Protein AF-A0A1A9WVK9-F1 (afdb_monomer_lite)

Secondary structure (DSSP, 8-state):
-------------------SSSSSSSTTSSS-------S-----S-TT-----S--S--SPPTTEEEPSSSS-EEEGGGTTSSS--STT-GGGTTTT-TTHHHHGGGTS---TTSTTTTSPPB----TT--S----EETTEEE-TTS--SS--TT--SSS-SEEE-TT----EE-GGGGTT--S-SEEE-TTS---EE-TTTBGGGGTS---EEE-TTS----PPTT-B-TT----B-

Structure (mmCIF, N/CA/C/O backbone):
data_AF-A0A1A9WVK9-F1
#
_entry.id   AF-A0A1A9WVK9-F1
#
loop_
_atom_site.group_PDB
_atom_site.id
_atom_site.type_symbol
_atom_site.label_atom_id
_atom_site.label_alt_id
_atom_site.label_comp_id
_atom_site.label_asym_id
_atom_site.label_entity_id
_atom_site.label_seq_id
_atom_site.pdbx_PDB_ins_code
_atom_site.Cartn_x
_atom_site.Cartn_y
_atom_site.Cartn_z
_atom_site.occupancy
_atom_site.B_iso_or_equiv
_atom_site.auth_seq_id
_atom_site.auth_comp_id
_atom_site.auth_asym_id
_atom_site.auth_atom_id
_atom_site.pdbx_PDB_model_num
ATOM 1 N N . MET A 1 1 ? 71.966 -53.799 -1.119 1.00 37.00 1 MET A N 1
ATOM 2 C CA . MET A 1 1 ? 70.790 -54.268 -1.883 1.00 37.00 1 MET A CA 1
ATOM 3 C C . MET A 1 1 ? 69.693 -53.220 -1.749 1.00 37.00 1 MET A C 1
ATOM 5 O O . MET A 1 1 ? 69.451 -52.848 -0.608 1.00 37.00 1 MET A O 1
ATOM 9 N N . PRO A 1 2 ? 69.006 -52.772 -2.813 1.00 52.50 2 PRO A N 1
ATOM 10 C CA . PRO A 1 2 ? 69.396 -52.614 -4.220 1.00 52.50 2 PRO A CA 1
ATOM 11 C C . PRO A 1 2 ? 69.762 -51.138 -4.555 1.00 52.50 2 PRO A C 1
ATOM 13 O O . PRO A 1 2 ? 69.582 -50.266 -3.712 1.00 52.50 2 PRO A O 1
ATOM 16 N N . ALA A 1 3 ? 70.269 -50.898 -5.777 1.00 31.45 3 ALA A N 1
ATOM 17 C CA . ALA A 1 3 ? 70.379 -49.630 -6.542 1.00 31.45 3 ALA A CA 1
ATOM 18 C C . ALA A 1 3 ? 71.793 -49.272 -7.061 1.00 31.45 3 ALA A C 1
ATOM 20 O O . ALA A 1 3 ? 72.787 -49.463 -6.365 1.00 31.45 3 ALA A O 1
ATOM 21 N N . ARG A 1 4 ? 71.780 -48.612 -8.240 1.00 35.62 4 ARG A N 1
ATOM 22 C CA . ARG A 1 4 ? 72.835 -47.927 -9.037 1.00 35.62 4 ARG A CA 1
ATOM 23 C C . ARG A 1 4 ? 73.373 -48.745 -10.223 1.00 35.62 4 ARG A C 1
ATOM 25 O O . ARG A 1 4 ? 73.983 -49.784 -10.036 1.00 35.62 4 ARG A O 1
ATOM 32 N N . LEU A 1 5 ? 72.930 -48.430 -11.451 1.00 35.28 5 LEU A N 1
ATOM 33 C CA . LEU A 1 5 ? 73.498 -47.440 -12.399 1.00 35.28 5 LEU A CA 1
ATOM 34 C C . LEU A 1 5 ? 74.974 -47.722 -12.732 1.00 35.28 5 LEU A C 1
ATOM 36 O O . LEU A 1 5 ? 75.797 -47.606 -11.837 1.00 35.28 5 LEU A O 1
ATOM 40 N N . PHE A 1 6 ? 75.308 -47.968 -14.009 1.00 34.12 6 PHE A N 1
ATOM 41 C CA . PHE A 1 6 ? 76.084 -47.022 -14.831 1.00 34.12 6 PHE A CA 1
ATOM 42 C C . PHE A 1 6 ? 76.203 -47.477 -16.317 1.00 34.12 6 PHE A C 1
ATOM 44 O O . PHE A 1 6 ? 76.720 -48.548 -16.597 1.00 34.12 6 PHE A O 1
ATOM 51 N N . TRP A 1 7 ? 75.690 -46.626 -17.221 1.00 31.30 7 TRP A N 1
ATOM 52 C CA . TRP A 1 7 ? 76.233 -46.138 -18.510 1.00 31.30 7 TRP A CA 1
ATOM 53 C C . TRP A 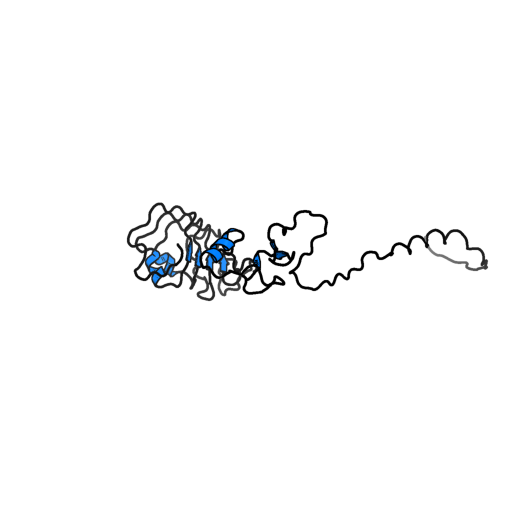1 7 ? 76.810 -47.074 -19.597 1.00 31.30 7 TRP A C 1
ATOM 55 O O . TRP A 1 7 ? 77.818 -47.733 -19.391 1.00 31.30 7 TRP A O 1
ATOM 65 N N . HIS A 1 8 ? 76.318 -46.906 -20.838 1.00 32.66 8 HIS A N 1
ATOM 66 C CA . HIS A 1 8 ? 77.151 -46.375 -21.932 1.00 32.66 8 HIS A CA 1
ATOM 67 C C . HIS A 1 8 ? 76.317 -45.785 -23.088 1.00 32.66 8 HIS A C 1
ATOM 69 O O . HIS A 1 8 ? 75.443 -46.435 -23.655 1.00 32.66 8 HIS A O 1
ATOM 75 N N . LEU A 1 9 ? 76.624 -44.527 -23.416 1.00 35.81 9 LEU A N 1
ATOM 76 C CA . LEU A 1 9 ? 76.286 -43.818 -24.653 1.00 35.81 9 LEU A CA 1
ATOM 77 C C . LEU A 1 9 ? 77.231 -44.223 -25.793 1.00 35.81 9 LEU A C 1
ATOM 79 O O . LEU A 1 9 ? 78.391 -44.536 -25.526 1.00 35.81 9 LEU A O 1
ATOM 83 N N . MET A 1 10 ? 76.732 -44.083 -27.028 1.00 32.62 10 MET A N 1
ATOM 84 C CA . MET A 1 10 ? 77.309 -43.381 -28.202 1.00 32.62 10 MET A CA 1
ATOM 85 C C . MET A 1 10 ? 76.789 -44.076 -29.480 1.00 32.62 10 MET A C 1
ATOM 87 O O . MET A 1 10 ? 77.091 -45.235 -29.729 1.00 32.62 10 MET A O 1
ATOM 91 N N . LEU A 1 11 ? 75.787 -43.492 -30.148 1.00 35.91 11 LEU A N 1
ATOM 92 C CA . LEU A 1 11 ? 75.899 -42.666 -31.368 1.00 35.91 11 LEU A CA 1
ATOM 93 C C . LEU A 1 11 ? 76.354 -43.429 -32.624 1.00 35.91 11 LEU A C 1
ATOM 95 O O . LEU A 1 11 ? 77.499 -43.847 -32.711 1.00 35.91 11 LEU A O 1
ATOM 99 N N . THR A 1 12 ? 75.496 -43.466 -33.649 1.00 38.66 12 THR A N 1
ATOM 100 C CA . THR A 1 12 ? 75.868 -43.192 -35.054 1.00 38.66 12 THR A CA 1
ATOM 101 C C . THR A 1 12 ? 74.619 -42.899 -35.901 1.00 38.66 12 THR A C 1
ATOM 103 O O . THR A 1 12 ? 73.564 -43.499 -35.728 1.00 38.66 12 THR A O 1
ATOM 106 N N . ASN A 1 13 ? 74.761 -41.901 -36.775 1.00 34.59 13 ASN A N 1
ATOM 107 C CA . ASN A 1 13 ? 73.761 -41.313 -37.667 1.00 34.59 13 ASN A CA 1
ATOM 108 C C . ASN A 1 13 ? 73.199 -42.286 -38.713 1.00 34.59 13 ASN A C 1
ATOM 110 O O . ASN A 1 13 ? 73.989 -42.920 -39.405 1.00 34.59 13 ASN A O 1
ATOM 114 N N . VAL A 1 14 ? 71.886 -42.224 -38.971 1.00 39.09 14 VAL A N 1
ATOM 115 C CA . VAL A 1 14 ? 71.323 -42.358 -40.328 1.00 39.09 14 VAL A CA 1
ATOM 116 C C . VAL A 1 14 ? 70.140 -41.395 -40.464 1.00 39.09 14 VAL A C 1
ATOM 118 O O . VAL A 1 14 ? 69.045 -41.633 -39.962 1.00 39.09 14 VAL A O 1
ATOM 121 N N . VAL A 1 15 ? 70.392 -40.273 -41.133 1.00 46.00 15 VAL A N 1
ATOM 122 C CA . VAL A 1 15 ? 69.362 -39.463 -41.790 1.00 46.00 15 VAL A CA 1
ATOM 123 C C . VAL A 1 15 ? 68.936 -40.234 -43.040 1.00 46.00 15 VAL A C 1
ATOM 125 O O . VAL A 1 15 ? 69.817 -40.747 -43.727 1.00 46.00 15 VAL A O 1
ATOM 128 N N . LEU A 1 16 ? 67.626 -40.295 -43.313 1.00 38.25 16 LEU A N 1
ATOM 129 C CA . LEU A 1 16 ? 66.949 -40.291 -44.629 1.00 38.25 16 LEU A CA 1
ATOM 130 C C . LEU A 1 16 ? 65.678 -41.172 -44.629 1.00 38.25 16 LEU A C 1
ATOM 132 O O . LEU A 1 16 ? 65.687 -42.292 -44.132 1.00 38.25 16 LEU A O 1
ATOM 136 N N . PHE A 1 17 ? 64.629 -40.644 -45.276 1.00 39.25 17 PHE A N 1
ATOM 137 C CA . PHE A 1 17 ? 63.336 -41.256 -45.645 1.00 39.25 17 PHE A CA 1
ATOM 138 C C . PHE A 1 17 ? 62.148 -41.151 -44.665 1.00 39.25 17 PHE A C 1
ATOM 140 O O . PHE A 1 17 ? 61.542 -42.137 -44.267 1.00 39.25 17 PHE A O 1
ATOM 147 N N . PHE A 1 18 ? 61.706 -39.915 -44.416 1.00 45.16 18 PHE A N 1
ATOM 148 C CA . PHE A 1 18 ? 60.275 -39.572 -44.492 1.00 45.16 18 PHE A CA 1
ATOM 149 C C . PHE A 1 18 ? 60.092 -38.794 -45.803 1.00 45.16 18 PHE A C 1
ATOM 151 O O . PHE A 1 18 ? 60.750 -37.762 -45.953 1.00 45.16 18 PHE A O 1
ATOM 158 N N . PRO A 1 19 ? 59.313 -39.286 -46.788 1.00 47.88 19 PRO A N 1
ATOM 159 C CA . PRO A 1 19 ? 57.899 -38.880 -46.849 1.00 47.88 19 PRO A CA 1
ATOM 160 C C . PRO A 1 19 ? 56.967 -39.911 -47.532 1.00 47.88 19 PRO A C 1
ATOM 162 O O . PRO A 1 19 ? 57.384 -40.560 -48.481 1.00 47.88 19 PRO A O 1
ATOM 165 N N . LEU A 1 20 ? 55.701 -40.022 -47.092 1.00 43.84 20 LEU A N 1
ATOM 166 C CA . LEU A 1 20 ? 54.515 -40.281 -47.957 1.00 43.84 20 LEU A CA 1
ATOM 167 C C . LEU A 1 20 ? 53.190 -40.517 -47.199 1.00 43.84 20 LEU A C 1
ATOM 169 O O . LEU A 1 20 ? 52.154 -40.590 -47.847 1.00 43.84 20 LEU A O 1
ATOM 173 N N . ILE A 1 21 ? 53.162 -40.584 -45.859 1.00 51.69 21 ILE A N 1
ATOM 174 C CA . ILE A 1 21 ? 51.915 -40.908 -45.114 1.00 51.69 21 ILE A CA 1
ATOM 175 C C . ILE A 1 21 ? 51.560 -39.861 -44.032 1.00 51.69 21 ILE A C 1
ATOM 177 O O . ILE A 1 21 ? 50.786 -40.128 -43.124 1.00 51.69 21 ILE A O 1
ATOM 181 N N . MET A 1 22 ? 52.078 -38.628 -44.123 1.00 49.47 22 MET A N 1
ATOM 182 C CA . MET A 1 22 ? 51.658 -37.523 -43.228 1.00 49.47 22 MET A CA 1
ATOM 183 C C . MET A 1 22 ? 51.055 -36.307 -43.947 1.00 49.47 22 MET A C 1
ATOM 185 O O . MET A 1 22 ? 50.695 -35.328 -43.303 1.00 49.47 22 MET A O 1
ATOM 189 N N . THR A 1 23 ? 50.887 -36.372 -45.270 1.00 54.19 23 THR A N 1
ATOM 190 C CA . THR A 1 23 ? 50.295 -35.293 -46.084 1.00 54.19 23 THR A CA 1
ATOM 191 C C . THR A 1 23 ? 48.852 -35.559 -46.526 1.00 54.19 23 THR A C 1
ATOM 193 O O . THR A 1 23 ? 48.259 -34.697 -47.161 1.00 54.19 23 THR A O 1
ATOM 196 N N . MET A 1 24 ? 48.240 -36.690 -46.146 1.00 49.75 24 MET A N 1
ATOM 197 C CA . MET A 1 24 ? 46.823 -36.986 -46.445 1.00 49.75 24 MET A CA 1
ATOM 198 C C . MET A 1 24 ? 45.857 -36.812 -45.261 1.00 49.75 24 MET A C 1
ATOM 200 O O . MET A 1 24 ? 44.675 -37.097 -45.402 1.00 49.75 24 MET A O 1
ATOM 204 N N . MET A 1 25 ? 46.320 -36.299 -44.115 1.00 53.56 25 MET A N 1
ATOM 205 C CA . MET A 1 25 ? 45.437 -35.942 -42.988 1.00 53.56 25 MET A CA 1
ATOM 206 C C . MET A 1 25 ? 45.502 -34.463 -42.576 1.00 53.56 25 MET A C 1
ATOM 208 O O . MET A 1 25 ? 44.805 -34.061 -41.654 1.00 53.56 25 MET A O 1
ATOM 212 N N . ILE A 1 26 ? 46.283 -33.628 -43.276 1.00 52.47 26 ILE A N 1
ATOM 213 C CA . ILE A 1 26 ? 46.454 -32.200 -42.932 1.00 52.47 26 ILE A CA 1
ATOM 214 C C . ILE A 1 26 ? 45.803 -31.256 -43.969 1.00 52.47 26 ILE A C 1
ATOM 216 O O . ILE A 1 26 ? 45.615 -30.076 -43.700 1.00 52.47 26 ILE A O 1
ATOM 220 N N . THR A 1 27 ? 45.321 -31.759 -45.111 1.00 49.88 27 THR A N 1
ATOM 221 C CA . THR A 1 27 ? 44.542 -30.970 -46.095 1.00 49.88 27 THR A CA 1
ATOM 222 C C . THR A 1 27 ? 43.017 -31.087 -45.939 1.00 49.88 27 THR A C 1
ATOM 224 O O . THR A 1 27 ? 42.276 -30.498 -46.718 1.00 49.88 27 THR A O 1
ATOM 227 N N . MET A 1 28 ? 42.532 -31.780 -44.902 1.00 51.38 28 MET A N 1
ATOM 228 C CA . MET A 1 28 ? 41.107 -31.852 -44.521 1.00 51.38 28 MET A CA 1
ATOM 229 C C . MET A 1 28 ? 40.792 -31.065 -43.233 1.00 51.38 28 MET A C 1
ATOM 231 O O . MET A 1 28 ? 39.748 -31.265 -42.624 1.00 51.38 28 MET A O 1
ATOM 235 N N . MET A 1 29 ? 41.684 -30.161 -42.809 1.00 50.53 29 MET A N 1
ATOM 236 C CA . MET A 1 29 ? 41.441 -29.249 -41.678 1.00 50.53 29 MET A CA 1
ATOM 237 C C . MET A 1 29 ? 41.658 -27.764 -42.003 1.00 50.53 29 MET A C 1
ATOM 239 O O . MET A 1 29 ? 41.658 -26.932 -41.103 1.00 50.53 29 MET A O 1
ATOM 243 N N . THR A 1 30 ? 41.788 -27.396 -43.281 1.00 52.78 30 THR A N 1
ATOM 244 C CA . THR A 1 30 ? 41.966 -25.986 -43.687 1.00 52.78 30 THR A CA 1
ATOM 245 C C . THR A 1 30 ? 41.049 -25.519 -44.818 1.00 52.78 30 THR A C 1
ATOM 247 O O . THR A 1 30 ? 41.215 -24.408 -45.307 1.00 52.78 30 THR A O 1
ATOM 250 N N . ILE A 1 31 ? 40.031 -26.297 -45.207 1.00 43.78 31 ILE A N 1
ATOM 251 C CA . ILE A 1 31 ? 39.049 -25.881 -46.227 1.00 43.78 31 ILE A CA 1
ATOM 252 C C . ILE A 1 31 ? 37.624 -26.261 -45.793 1.00 43.78 31 ILE A C 1
ATOM 254 O O . ILE A 1 31 ? 36.945 -27.022 -46.466 1.00 43.78 31 ILE A O 1
ATOM 258 N N . ILE A 1 32 ? 37.181 -25.745 -44.642 1.00 46.91 32 ILE A N 1
ATOM 259 C CA . ILE A 1 32 ? 35.759 -25.463 -44.346 1.00 46.91 32 ILE A CA 1
ATOM 260 C C . ILE A 1 32 ? 35.686 -24.159 -43.531 1.00 46.91 32 ILE A C 1
ATOM 262 O O . ILE A 1 32 ? 35.112 -24.084 -42.452 1.00 46.91 32 ILE A O 1
ATOM 266 N N . VAL A 1 33 ? 36.332 -23.114 -44.045 1.00 43.72 33 VAL A N 1
ATOM 267 C CA . VAL A 1 33 ? 35.967 -21.725 -43.734 1.00 43.72 33 VAL A CA 1
ATOM 268 C C . VAL A 1 33 ? 35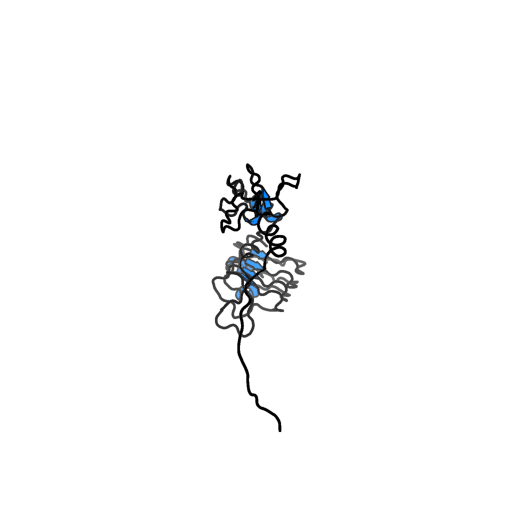.669 -21.050 -45.072 1.00 43.72 33 VAL A C 1
ATOM 270 O O . VAL A 1 33 ? 36.311 -20.097 -45.496 1.00 43.72 33 VAL A O 1
ATOM 273 N N . SER A 1 34 ? 34.716 -21.626 -45.805 1.00 38.62 34 SER A N 1
ATOM 274 C CA . SER A 1 34 ? 33.921 -20.882 -46.775 1.00 38.62 34 SER A CA 1
ATOM 275 C C . SER A 1 34 ? 32.871 -20.136 -45.964 1.00 38.62 34 SER A C 1
ATOM 277 O O . SER A 1 34 ? 31.843 -20.694 -45.589 1.00 38.62 34 SER A O 1
ATOM 279 N N . VAL A 1 35 ? 33.211 -18.903 -45.607 1.00 42.78 35 VAL A N 1
ATOM 280 C CA . VAL A 1 35 ? 32.352 -17.966 -44.889 1.00 42.78 35 VAL A CA 1
ATOM 281 C C . VAL A 1 35 ? 31.169 -17.626 -45.797 1.00 42.78 35 VAL A C 1
ATOM 283 O O . VAL A 1 35 ? 31.282 -16.762 -46.661 1.00 42.78 35 VAL A O 1
ATOM 286 N N . THR A 1 36 ? 30.053 -18.336 -45.646 1.00 50.97 36 THR A N 1
ATOM 287 C CA . THR A 1 36 ? 28.744 -17.879 -46.137 1.00 50.97 36 THR A CA 1
ATOM 288 C C . THR A 1 36 ? 27.975 -17.055 -45.116 1.00 50.97 36 THR A C 1
ATOM 290 O O . THR A 1 36 ? 26.966 -16.490 -45.495 1.00 50.97 36 THR A O 1
ATOM 293 N N . ASP A 1 37 ? 28.462 -16.856 -43.892 1.00 44.22 37 ASP A N 1
ATOM 294 C CA . ASP A 1 37 ? 27.769 -16.012 -42.913 1.00 44.22 37 ASP A CA 1
ATOM 295 C C . ASP A 1 37 ? 28.738 -15.020 -42.274 1.00 44.22 37 ASP A C 1
ATOM 297 O O . ASP A 1 37 ? 29.326 -15.249 -41.221 1.00 44.22 37 ASP A O 1
ATOM 301 N N . ALA A 1 38 ? 28.929 -13.897 -42.958 1.00 40.62 38 ALA A N 1
ATOM 302 C CA . ALA A 1 38 ? 29.468 -12.682 -42.364 1.00 40.62 38 ALA A CA 1
ATOM 303 C C . ALA A 1 38 ? 28.578 -11.495 -42.755 1.00 40.62 38 ALA A C 1
ATOM 305 O O . ALA A 1 38 ? 29.045 -10.493 -43.291 1.00 40.62 38 ALA A O 1
ATOM 306 N N . LEU A 1 39 ? 27.277 -11.605 -42.465 1.00 39.94 39 LEU A N 1
ATOM 307 C CA . LEU A 1 39 ? 26.566 -10.429 -41.982 1.00 39.94 39 LEU A CA 1
ATOM 308 C C . LEU A 1 39 ? 27.121 -10.166 -40.586 1.00 39.94 39 LEU A C 1
ATOM 310 O O . LEU A 1 39 ? 27.008 -10.979 -39.673 1.00 39.94 39 LEU A O 1
ATOM 314 N N . THR A 1 40 ? 27.829 -9.056 -40.477 1.00 33.97 40 THR A N 1
ATOM 315 C CA . THR A 1 40 ? 28.372 -8.498 -39.249 1.00 33.97 40 THR A CA 1
ATOM 316 C C . THR A 1 40 ? 27.304 -8.477 -38.157 1.00 33.97 40 THR A C 1
ATOM 318 O O . THR A 1 40 ? 26.428 -7.617 -38.166 1.00 33.97 40 THR A O 1
ATOM 321 N N . PHE A 1 41 ? 27.384 -9.404 -37.201 1.00 39.25 41 PHE A N 1
ATOM 322 C CA . PHE A 1 41 ? 26.673 -9.283 -35.936 1.00 39.25 41 PHE A CA 1
ATOM 323 C C . PHE A 1 41 ? 27.431 -8.239 -35.115 1.00 39.25 41 PHE A C 1
ATOM 325 O O . PHE A 1 41 ? 28.390 -8.546 -34.405 1.00 39.25 41 PHE A O 1
ATOM 332 N N . SER A 1 42 ? 27.061 -6.969 -35.270 1.00 33.06 42 SER A N 1
ATOM 333 C CA . SER A 1 42 ? 27.389 -5.980 -34.256 1.00 33.06 42 SER A CA 1
ATOM 334 C C . SER A 1 42 ? 26.565 -6.343 -33.029 1.00 33.06 42 SER A C 1
ATOM 336 O O . SER A 1 42 ? 25.384 -6.020 -32.948 1.00 33.06 42 SER A O 1
ATOM 338 N N . SER A 1 43 ? 27.181 -7.039 -32.078 1.00 35.84 43 SER A N 1
ATOM 339 C CA . SER A 1 43 ? 26.702 -7.034 -30.703 1.00 35.84 43 SER A CA 1
ATOM 340 C C . SER A 1 43 ? 26.858 -5.606 -30.176 1.00 35.84 43 SER A C 1
ATOM 342 O O . SER A 1 43 ? 27.881 -5.259 -29.580 1.00 35.84 43 SER A O 1
ATOM 344 N N . SER A 1 44 ? 25.880 -4.743 -30.445 1.00 41.31 44 SER A N 1
ATOM 345 C CA . SER A 1 44 ? 25.662 -3.587 -29.592 1.00 41.31 44 SER A CA 1
ATOM 346 C C . SER A 1 44 ? 25.277 -4.143 -28.229 1.00 41.31 44 SER A C 1
ATOM 348 O O . SER A 1 44 ? 24.359 -4.954 -28.116 1.00 41.31 44 SER A O 1
ATOM 350 N N . GLN A 1 45 ? 26.026 -3.764 -27.197 1.00 49.31 45 GLN A N 1
ATOM 351 C CA . GLN A 1 45 ? 25.572 -3.908 -25.823 1.00 49.31 45 GLN A CA 1
ATOM 352 C C . GLN A 1 45 ? 24.384 -2.972 -25.615 1.00 49.31 45 GLN A C 1
ATOM 354 O O . GLN A 1 45 ? 24.531 -1.897 -25.046 1.00 49.31 45 GLN A O 1
ATOM 359 N N . ASP A 1 46 ? 23.227 -3.379 -26.114 1.00 46.19 46 ASP A N 1
ATOM 360 C CA . ASP A 1 46 ? 21.955 -2.844 -25.686 1.00 46.19 46 ASP A CA 1
ATOM 361 C C . ASP A 1 46 ? 20.926 -3.971 -25.714 1.00 46.19 46 ASP A C 1
ATOM 363 O O . ASP A 1 46 ? 20.827 -4.740 -26.671 1.00 46.19 46 ASP A O 1
ATOM 367 N N . ASN A 1 47 ? 20.234 -4.148 -24.600 1.00 54.12 47 ASN A N 1
ATOM 368 C CA . ASN A 1 47 ? 19.466 -5.352 -24.288 1.00 54.12 47 ASN A CA 1
ATOM 369 C C . ASN A 1 47 ? 18.038 -5.292 -24.875 1.00 54.12 47 ASN A C 1
ATOM 371 O O . ASN A 1 47 ? 17.097 -5.812 -24.275 1.00 54.12 47 ASN A O 1
ATOM 375 N N . THR A 1 48 ? 17.864 -4.624 -26.016 1.00 55.66 48 THR A N 1
ATOM 376 C CA . THR A 1 48 ? 16.579 -4.034 -26.427 1.00 55.66 48 THR A CA 1
ATOM 377 C C . THR A 1 48 ? 15.984 -4.586 -27.724 1.00 55.66 48 THR A C 1
ATOM 379 O O . THR A 1 48 ? 14.803 -4.359 -27.964 1.00 55.66 48 THR A O 1
ATOM 382 N N . ILE A 1 49 ? 16.707 -5.365 -28.543 1.00 53.19 49 ILE A N 1
ATOM 383 C CA . ILE A 1 49 ? 16.188 -5.793 -29.860 1.00 53.19 49 ILE A CA 1
ATOM 384 C C . ILE A 1 49 ? 16.439 -7.284 -30.124 1.00 53.19 49 ILE A C 1
ATOM 386 O O . ILE A 1 49 ? 17.576 -7.755 -30.127 1.00 53.19 49 ILE A O 1
ATOM 390 N N . VAL A 1 50 ? 15.358 -8.029 -30.389 1.00 59.88 50 VAL A N 1
ATOM 391 C CA . VAL A 1 50 ? 15.400 -9.431 -30.836 1.00 59.88 50 VAL A CA 1
ATOM 392 C C . VAL A 1 50 ? 15.046 -9.480 -32.321 1.00 59.88 50 VAL A C 1
ATOM 394 O O . VAL A 1 50 ? 13.908 -9.216 -32.698 1.00 59.88 50 VAL A O 1
ATOM 397 N N . ILE A 1 51 ? 16.009 -9.843 -33.168 1.00 55.44 51 ILE A N 1
ATOM 398 C CA . ILE A 1 51 ? 15.765 -10.116 -34.590 1.00 55.44 51 ILE A CA 1
ATOM 399 C C . ILE A 1 51 ? 15.460 -11.614 -34.727 1.00 55.44 51 ILE A C 1
ATOM 401 O O . ILE A 1 51 ? 16.311 -12.449 -34.417 1.00 55.44 51 ILE A O 1
ATOM 405 N N . LEU A 1 52 ? 14.239 -11.963 -35.144 1.00 52.25 52 LEU A N 1
ATOM 406 C CA . LEU A 1 52 ? 13.805 -13.358 -35.288 1.00 52.25 52 LEU A CA 1
ATOM 407 C C . LEU A 1 52 ? 14.271 -13.972 -36.627 1.00 52.25 52 LEU A C 1
ATOM 409 O O . LEU A 1 52 ? 14.257 -13.281 -37.648 1.00 52.25 52 LEU A O 1
ATOM 413 N N . PRO A 1 53 ? 14.663 -15.263 -36.656 1.00 51.88 53 PRO A N 1
ATOM 414 C CA . PRO A 1 53 ? 14.999 -15.969 -37.892 1.00 51.88 53 PRO A CA 1
ATOM 415 C C . PRO A 1 53 ? 13.762 -16.200 -38.783 1.00 51.88 53 PRO A C 1
ATOM 417 O O . PRO A 1 53 ? 12.661 -16.436 -38.293 1.00 51.88 53 PRO A O 1
ATOM 420 N N . ILE A 1 54 ? 13.983 -16.157 -40.101 1.00 55.66 54 ILE A N 1
ATOM 421 C CA . ILE A 1 54 ? 13.007 -16.013 -41.210 1.00 55.66 54 ILE A CA 1
ATOM 422 C C . ILE A 1 54 ? 12.040 -17.211 -41.422 1.00 55.66 54 ILE A C 1
ATOM 424 O O . ILE A 1 54 ? 11.308 -17.242 -42.403 1.00 55.66 54 ILE A O 1
ATOM 428 N N . ASP A 1 55 ? 11.923 -18.155 -40.486 1.00 58.59 55 ASP A N 1
ATOM 429 C CA . ASP A 1 55 ? 11.126 -19.383 -40.683 1.00 58.59 55 ASP A CA 1
ATOM 430 C C . ASP A 1 55 ? 9.858 -19.478 -39.811 1.00 58.59 55 ASP A C 1
ATOM 432 O O . ASP A 1 55 ? 9.431 -20.570 -39.430 1.00 58.59 55 ASP A O 1
ATOM 436 N N . VAL A 1 56 ? 9.199 -18.352 -39.516 1.00 54.06 56 VAL A N 1
ATOM 437 C CA . VAL A 1 56 ? 7.847 -18.357 -38.929 1.00 54.06 56 VAL A CA 1
ATOM 438 C C . VAL A 1 56 ? 6.939 -17.427 -39.727 1.00 54.06 56 VAL A C 1
ATOM 440 O O . VAL A 1 56 ? 7.031 -16.206 -39.651 1.00 54.06 56 VAL A O 1
ATOM 443 N N . LEU A 1 57 ? 6.046 -18.034 -40.509 1.00 52.50 57 LEU A N 1
ATOM 444 C CA . LEU A 1 57 ? 4.923 -17.382 -41.178 1.00 52.50 57 LEU A CA 1
ATOM 445 C C . LEU A 1 57 ? 3.842 -17.033 -40.140 1.00 52.50 57 LEU A C 1
ATOM 447 O O . LEU A 1 57 ? 2.748 -17.583 -40.160 1.00 52.50 57 LEU A O 1
ATOM 451 N N . ASP A 1 58 ? 4.184 -16.153 -39.209 1.00 54.16 58 ASP A N 1
ATOM 452 C CA . ASP A 1 58 ? 3.229 -15.326 -38.485 1.00 54.16 58 ASP A CA 1
ATOM 453 C C . ASP A 1 58 ? 3.988 -14.057 -38.103 1.00 54.16 58 ASP A C 1
ATOM 455 O O . ASP A 1 58 ? 4.896 -14.080 -37.273 1.00 54.16 58 ASP A O 1
ATOM 459 N N . ALA A 1 59 ? 3.718 -12.964 -38.816 1.00 59.25 59 ALA A N 1
ATOM 460 C CA . ALA A 1 59 ? 4.453 -11.701 -38.729 1.00 59.25 59 ALA A CA 1
ATOM 461 C C . ALA A 1 59 ? 4.085 -10.907 -37.464 1.00 59.25 59 ALA A C 1
ATOM 463 O O . ALA A 1 59 ? 3.876 -9.697 -37.518 1.00 59.25 59 ALA A O 1
ATOM 464 N N . THR A 1 60 ? 3.963 -11.615 -36.347 1.00 70.12 60 THR A N 1
ATOM 465 C CA . THR A 1 60 ? 3.528 -11.112 -35.054 1.00 70.12 60 THR A CA 1
ATOM 466 C C . THR A 1 60 ? 4.611 -11.395 -34.032 1.00 70.12 60 THR A C 1
ATOM 468 O O . THR A 1 60 ? 5.148 -12.504 -33.972 1.00 70.12 60 THR A O 1
ATOM 471 N N . CYS A 1 61 ? 4.930 -10.396 -33.218 1.00 80.25 61 CYS A N 1
ATOM 472 C CA . CYS A 1 61 ? 5.917 -10.550 -32.162 1.00 80.25 61 CYS A CA 1
ATOM 473 C C . CYS A 1 61 ? 5.567 -11.706 -31.201 1.00 80.25 61 CYS A C 1
ATOM 475 O O . CYS A 1 61 ? 4.386 -11.996 -30.985 1.00 80.25 61 CYS A O 1
ATOM 477 N N . PRO A 1 62 ? 6.573 -12.371 -30.598 1.00 80.81 62 PRO A N 1
ATOM 478 C CA . PRO A 1 62 ? 6.343 -13.410 -29.603 1.00 80.81 62 PRO A CA 1
ATOM 479 C C . PRO A 1 62 ? 5.511 -12.875 -28.435 1.00 80.81 62 PRO A C 1
ATOM 481 O O . PRO A 1 62 ? 5.554 -11.687 -28.117 1.00 80.81 62 PRO A O 1
ATOM 484 N N . VAL A 1 63 ? 4.793 -13.764 -27.746 1.00 74.62 63 VAL A N 1
ATOM 485 C CA . VAL A 1 63 ? 4.009 -13.389 -26.560 1.00 74.62 63 VAL A CA 1
ATOM 486 C C . VAL A 1 63 ? 4.898 -12.646 -25.551 1.00 74.62 63 VAL A C 1
ATOM 488 O O . VAL A 1 63 ? 5.956 -13.146 -25.170 1.00 74.62 63 VAL A O 1
ATOM 491 N N . GLY A 1 64 ? 4.457 -11.459 -25.119 1.00 69.31 64 GLY A N 1
ATOM 492 C CA . GLY A 1 64 ? 5.204 -10.570 -24.217 1.00 69.31 64 GLY A CA 1
ATOM 493 C C . GLY A 1 64 ? 6.016 -9.469 -24.915 1.00 69.31 64 GLY A C 1
ATOM 494 O O . GLY A 1 64 ? 6.702 -8.697 -24.239 1.00 69.31 64 GLY A O 1
ATOM 495 N N . TYR A 1 65 ? 5.936 -9.374 -26.242 1.00 79.94 65 TYR A N 1
ATOM 496 C CA . TYR A 1 65 ? 6.533 -8.304 -27.037 1.00 79.94 65 TYR A CA 1
ATOM 497 C C . TYR A 1 65 ? 5.452 -7.509 -27.780 1.00 79.94 65 TYR A C 1
ATOM 499 O O . TYR A 1 65 ? 4.476 -8.072 -28.274 1.00 79.94 65 TYR A O 1
ATOM 507 N N . PHE A 1 66 ? 5.641 -6.194 -27.856 1.00 83.62 66 PHE A N 1
ATOM 508 C CA . PHE A 1 66 ? 4.844 -5.270 -28.653 1.00 83.62 66 PHE A CA 1
ATOM 509 C C . PHE A 1 66 ? 5.515 -5.071 -30.013 1.00 83.62 66 PHE A C 1
ATOM 511 O O . PHE A 1 66 ? 6.730 -4.894 -30.095 1.00 83.62 66 PHE A O 1
ATOM 518 N N . GLN A 1 67 ? 4.722 -5.127 -31.078 1.00 86.88 67 GLN A N 1
ATOM 519 C CA . GLN A 1 67 ? 5.197 -4.870 -32.430 1.00 86.88 67 GLN A CA 1
ATOM 520 C C . GLN A 1 67 ? 5.049 -3.391 -32.747 1.00 86.88 67 GLN A C 1
ATOM 522 O O . GLN A 1 67 ? 3.940 -2.862 -32.671 1.00 86.88 67 GLN A O 1
ATOM 527 N N . CYS A 1 68 ? 6.147 -2.755 -33.142 1.00 88.06 68 CYS A N 1
ATOM 528 C CA . CYS A 1 68 ? 6.127 -1.375 -33.598 1.00 88.06 68 CYS A CA 1
ATOM 529 C C . CYS A 1 68 ? 5.220 -1.227 -34.829 1.00 88.06 68 CYS A C 1
ATOM 531 O O . CYS A 1 68 ? 5.050 -2.149 -35.626 1.00 88.06 68 CYS A O 1
ATOM 533 N N . ASN A 1 69 ? 4.594 -0.067 -34.985 1.00 84.31 69 ASN A N 1
ATOM 534 C CA . ASN A 1 69 ? 3.507 0.103 -35.946 1.00 84.31 69 ASN A CA 1
ATOM 535 C C . ASN A 1 69 ? 3.987 0.085 -37.409 1.00 84.31 69 ASN A C 1
ATOM 537 O O . ASN A 1 69 ? 3.309 -0.442 -38.291 1.00 84.31 69 ASN A O 1
ATOM 541 N N . THR A 1 70 ? 5.146 0.681 -37.686 1.00 81.69 70 THR A N 1
ATOM 542 C CA . THR A 1 70 ? 5.690 0.791 -39.051 1.00 81.69 70 THR A CA 1
ATOM 543 C C . THR A 1 70 ? 6.750 -0.253 -39.385 1.00 81.69 70 THR A C 1
ATOM 545 O O . THR A 1 70 ? 6.986 -0.520 -40.566 1.00 81.69 70 THR A O 1
ATOM 548 N N . THR A 1 71 ? 7.379 -0.860 -38.380 1.00 80.50 71 THR A N 1
ATOM 549 C CA . THR A 1 71 ? 8.467 -1.830 -38.550 1.00 80.50 71 THR A CA 1
ATOM 550 C C . THR A 1 71 ? 8.087 -3.190 -37.966 1.00 80.50 71 THR A C 1
ATOM 552 O O . THR A 1 71 ? 7.174 -3.324 -37.163 1.00 80.50 71 THR A O 1
ATOM 555 N N . THR A 1 72 ? 8.804 -4.249 -38.344 1.00 82.50 72 THR A N 1
ATOM 556 C CA . THR A 1 72 ? 8.680 -5.564 -37.684 1.00 82.50 72 THR A CA 1
ATOM 557 C C . THR A 1 72 ? 9.518 -5.643 -36.404 1.00 82.50 72 THR A C 1
ATOM 559 O O . THR A 1 72 ? 9.848 -6.740 -35.954 1.00 82.50 72 THR A O 1
ATOM 562 N N . GLN A 1 73 ? 9.933 -4.497 -35.855 1.00 86.56 73 GLN A N 1
ATOM 563 C CA . GLN A 1 73 ? 10.657 -4.450 -34.596 1.00 86.56 73 GLN A CA 1
ATOM 564 C C . GLN A 1 73 ? 9.709 -4.861 -33.472 1.00 86.56 73 GLN A C 1
ATOM 566 O O . GLN A 1 73 ? 8.567 -4.409 -33.387 1.00 86.56 73 GLN A O 1
ATOM 571 N N . CYS A 1 74 ? 10.214 -5.734 -32.613 1.00 87.50 74 CYS A N 1
ATOM 572 C CA . CYS A 1 74 ? 9.527 -6.171 -31.417 1.00 87.50 74 CYS A CA 1
ATOM 573 C C . CYS A 1 74 ? 10.218 -5.543 -30.215 1.00 87.50 74 CYS A C 1
ATOM 575 O O . CYS A 1 74 ? 11.357 -5.899 -29.905 1.00 87.50 74 CYS A O 1
ATOM 577 N N . VAL A 1 75 ? 9.527 -4.645 -29.527 1.00 85.69 75 VAL A N 1
ATOM 578 C CA . VAL A 1 75 ? 9.965 -4.120 -28.233 1.00 85.69 75 VAL A CA 1
ATOM 579 C C . VAL A 1 75 ? 9.323 -4.934 -27.124 1.00 85.69 75 VAL A C 1
ATOM 581 O O . VAL A 1 75 ? 8.284 -5.573 -27.298 1.00 85.69 75 VAL A O 1
ATOM 584 N N . GLN A 1 76 ? 9.962 -4.982 -25.963 1.00 81.06 76 GLN A N 1
ATOM 585 C CA . GLN A 1 76 ? 9.361 -5.677 -24.833 1.00 81.06 76 GLN A CA 1
ATOM 586 C C . GLN A 1 76 ? 8.107 -4.931 -24.404 1.00 81.06 76 GLN A C 1
ATOM 588 O O . GLN A 1 76 ? 8.129 -3.719 -24.241 1.00 81.06 76 GLN A O 1
ATOM 593 N N . GLN A 1 77 ? 7.025 -5.656 -24.142 1.00 74.00 77 GLN A N 1
ATOM 594 C CA . GLN A 1 77 ? 5.737 -5.032 -23.843 1.00 74.00 77 GLN A CA 1
ATOM 595 C C . GLN A 1 77 ? 5.760 -4.131 -22.589 1.00 74.00 77 GLN A C 1
ATOM 597 O O . GLN A 1 77 ? 4.901 -3.272 -22.436 1.00 74.00 77 GLN A O 1
ATOM 602 N N . ARG A 1 78 ? 6.766 -4.291 -21.713 1.00 67.50 78 ARG A N 1
ATOM 603 C CA . ARG A 1 78 ? 7.017 -3.438 -20.534 1.00 67.50 78 ARG A CA 1
ATOM 604 C C . ARG A 1 78 ? 7.484 -2.013 -20.853 1.00 67.50 78 ARG A C 1
ATOM 606 O O . ARG A 1 78 ? 7.423 -1.172 -19.960 1.00 67.50 78 ARG A O 1
ATOM 613 N N . LEU A 1 79 ? 8.011 -1.819 -22.059 1.00 78.00 79 LEU A N 1
ATOM 614 C CA . LEU A 1 79 ? 8.555 -0.558 -22.558 1.00 78.00 79 LEU A CA 1
ATOM 615 C C . LEU A 1 79 ? 7.472 0.301 -23.218 1.00 78.00 79 LEU A C 1
ATOM 617 O O . LEU A 1 79 ? 7.662 1.476 -23.451 1.00 78.00 79 LEU A O 1
ATOM 621 N N . ASN A 1 80 ? 6.290 -0.266 -23.461 1.00 78.69 80 ASN A N 1
ATOM 622 C CA . ASN A 1 80 ? 5.181 0.485 -24.021 1.00 78.69 80 ASN A CA 1
ATOM 623 C C . ASN A 1 80 ? 4.646 1.512 -23.008 1.00 78.69 80 ASN A C 1
ATOM 625 O O . ASN A 1 80 ? 4.239 1.134 -21.901 1.00 78.69 80 ASN A O 1
ATOM 629 N N . CYS A 1 81 ? 4.561 2.779 -23.410 1.00 76.56 81 CYS A N 1
ATOM 630 C CA . CYS A 1 81 ? 4.145 3.913 -22.588 1.00 76.56 81 CYS A CA 1
ATOM 631 C C . CYS A 1 81 ? 5.014 4.119 -21.337 1.00 76.56 81 CYS A C 1
ATOM 633 O O . CYS A 1 81 ? 4.489 4.397 -20.247 1.00 76.56 81 CYS A O 1
ATOM 635 N N . ASP A 1 82 ? 6.329 3.949 -21.456 1.00 71.81 82 ASP A N 1
ATOM 636 C CA . ASP A 1 82 ? 7.269 4.136 -20.350 1.00 71.81 82 ASP A CA 1
ATOM 637 C C . ASP A 1 82 ? 7.941 5.525 -20.328 1.00 71.81 82 ASP A C 1
ATOM 639 O O . ASP A 1 82 ? 8.597 5.883 -19.342 1.00 71.81 82 ASP A O 1
ATOM 643 N N . GLY A 1 83 ? 7.667 6.355 -21.339 1.00 76.62 83 GLY A N 1
ATOM 644 C CA . GLY A 1 83 ? 8.210 7.699 -21.508 1.00 76.62 83 GLY A CA 1
ATOM 645 C C . GLY A 1 83 ? 9.501 7.750 -22.328 1.00 76.62 83 GLY A C 1
ATOM 646 O O . GLY A 1 83 ? 10.058 8.844 -22.487 1.00 76.62 83 GLY A O 1
ATOM 647 N N . GLN A 1 84 ? 9.979 6.612 -22.835 1.00 82.38 84 GLN A N 1
ATOM 648 C CA . GLN A 1 84 ? 11.128 6.476 -23.719 1.00 82.38 84 GLN A CA 1
ATOM 649 C C . GLN A 1 84 ? 10.682 5.875 -25.059 1.00 82.38 84 GLN A C 1
ATOM 651 O O . GLN A 1 84 ? 9.857 4.982 -25.112 1.00 82.38 84 GLN A O 1
ATOM 656 N N . ALA A 1 85 ? 11.219 6.388 -26.168 1.00 88.12 85 ALA A N 1
ATOM 657 C CA . ALA A 1 85 ? 10.962 5.804 -27.481 1.00 88.12 85 ALA A CA 1
ATOM 658 C C . ALA A 1 85 ? 11.907 4.619 -27.709 1.00 88.12 85 ALA A C 1
ATOM 660 O O . ALA A 1 85 ? 13.094 4.838 -27.970 1.00 88.12 85 ALA A O 1
ATOM 661 N N . ASP A 1 86 ? 11.387 3.396 -27.625 1.00 90.44 86 ASP A N 1
ATOM 662 C CA . ASP A 1 86 ? 12.139 2.167 -27.885 1.00 90.44 86 ASP A CA 1
ATOM 663 C C . ASP A 1 86 ? 11.811 1.561 -29.254 1.00 90.44 86 ASP A C 1
ATOM 665 O O . ASP A 1 86 ? 12.634 0.839 -29.829 1.00 90.44 86 ASP A O 1
ATOM 669 N N . CYS A 1 87 ? 10.649 1.885 -29.828 1.00 88.38 87 CYS A N 1
ATOM 670 C CA . CYS A 1 87 ? 10.403 1.647 -31.245 1.00 88.38 87 CYS A CA 1
ATOM 671 C C . CYS A 1 87 ? 11.147 2.657 -32.131 1.00 88.38 87 CYS A C 1
ATOM 673 O O . CYS A 1 87 ? 11.195 3.852 -31.837 1.00 88.38 87 CYS A O 1
ATOM 675 N N . ASP A 1 88 ? 11.611 2.204 -33.299 1.00 88.75 88 ASP A N 1
ATOM 676 C CA . ASP A 1 88 ? 12.223 3.050 -34.337 1.00 88.75 88 ASP A CA 1
ATOM 677 C C . ASP A 1 88 ? 11.293 4.191 -34.801 1.00 88.75 88 ASP A C 1
ATOM 679 O O . ASP A 1 88 ? 11.748 5.236 -35.270 1.00 88.75 88 ASP A O 1
ATOM 683 N N . ASP A 1 89 ? 9.979 3.993 -34.678 1.00 89.12 89 ASP A N 1
ATOM 684 C CA . ASP A 1 89 ? 8.938 4.976 -34.978 1.00 89.12 89 ASP A CA 1
ATOM 685 C C . ASP A 1 89 ? 8.286 5.595 -33.733 1.00 89.12 89 ASP A C 1
ATOM 687 O O . ASP A 1 89 ? 7.342 6.371 -33.875 1.00 89.12 89 ASP A O 1
ATOM 691 N N . ALA A 1 90 ? 8.786 5.282 -32.533 1.00 87.25 90 ALA A N 1
ATOM 692 C CA . ALA A 1 90 ? 8.235 5.692 -31.239 1.00 87.25 90 ALA A CA 1
ATOM 693 C C . ALA A 1 90 ? 6.755 5.307 -31.031 1.00 87.25 90 ALA A C 1
ATOM 695 O O . ALA A 1 90 ? 6.040 5.958 -30.266 1.00 87.25 90 ALA A O 1
ATOM 696 N N . SER A 1 91 ? 6.261 4.299 -31.761 1.00 86.75 91 SER A N 1
ATOM 697 C CA . SER A 1 91 ? 4.852 3.890 -31.708 1.00 86.75 91 SER A CA 1
ATOM 698 C C . SER A 1 91 ? 4.437 3.248 -30.387 1.00 86.75 91 SER A C 1
ATOM 700 O O . SER A 1 91 ? 3.250 3.249 -30.061 1.00 86.75 91 SER A O 1
ATOM 702 N N . ASP A 1 92 ? 5.407 2.766 -29.620 1.00 83.75 92 ASP A N 1
ATOM 703 C CA . ASP A 1 92 ? 5.272 2.314 -28.239 1.00 83.75 92 ASP A CA 1
ATOM 704 C C . ASP A 1 92 ? 4.856 3.435 -27.271 1.00 83.75 92 ASP A C 1
ATOM 706 O O . ASP A 1 92 ? 4.246 3.161 -26.240 1.00 83.75 92 ASP A O 1
ATOM 710 N N . GLU A 1 93 ? 5.075 4.700 -27.643 1.00 85.12 93 GLU A N 1
ATOM 711 C CA . GLU A 1 93 ? 4.730 5.883 -26.842 1.00 85.12 93 GLU A CA 1
ATOM 712 C C . GLU A 1 93 ? 3.489 6.633 -27.357 1.00 85.12 93 GLU A C 1
ATOM 714 O O . GLU A 1 93 ? 3.146 7.733 -26.903 1.00 85.12 93 GLU A O 1
ATOM 719 N N . TRP A 1 94 ? 2.784 6.075 -28.342 1.00 82.38 94 TRP A N 1
ATOM 720 C CA . TRP A 1 94 ? 1.606 6.718 -28.913 1.00 82.38 94 TRP A CA 1
ATOM 721 C C . TRP A 1 94 ? 0.334 6.380 -28.131 1.00 82.38 94 TRP A C 1
ATOM 723 O O . TRP A 1 94 ? 0.085 5.247 -27.736 1.00 82.38 94 TRP A O 1
ATOM 733 N N . ASN A 1 95 ? -0.538 7.383 -27.968 1.00 70.81 95 ASN A N 1
ATOM 734 C CA . ASN A 1 95 ? -1.860 7.243 -27.342 1.00 70.81 95 ASN A CA 1
ATOM 735 C C . ASN A 1 95 ? -1.846 6.771 -25.866 1.00 70.81 95 ASN A C 1
ATOM 737 O O . ASN A 1 95 ? -2.810 6.183 -25.380 1.00 70.81 95 ASN A O 1
ATOM 741 N N . CYS A 1 96 ? -0.797 7.109 -25.115 1.00 71.12 96 CYS A N 1
ATOM 742 C CA . CYS A 1 96 ? -0.657 6.787 -23.688 1.00 71.12 96 CYS A CA 1
ATOM 743 C C . CYS A 1 96 ? -1.498 7.674 -22.737 1.00 71.12 96 CYS A C 1
ATOM 745 O O . CYS A 1 96 ? -1.309 7.641 -21.523 1.00 71.12 96 CYS A O 1
ATOM 747 N N . VAL A 1 97 ? -2.393 8.520 -23.267 1.00 62.94 97 VAL A N 1
ATOM 748 C CA . VAL A 1 97 ? -2.894 9.731 -22.576 1.00 62.94 97 VAL A CA 1
ATOM 749 C C . VAL A 1 97 ? -4.323 9.619 -22.034 1.00 62.94 97 VAL A C 1
ATOM 751 O O . VAL A 1 97 ? -4.811 10.546 -21.391 1.00 62.94 97 VAL A O 1
ATOM 754 N N . ASN A 1 98 ? -5.019 8.504 -22.249 1.00 54.28 98 ASN A N 1
ATOM 755 C CA . ASN A 1 98 ? -6.351 8.343 -21.676 1.00 54.28 98 ASN A CA 1
ATOM 756 C C . ASN A 1 98 ? -6.215 7.699 -20.291 1.00 54.28 98 ASN A C 1
ATOM 758 O O . ASN A 1 98 ? -5.813 6.544 -20.190 1.00 54.28 98 ASN A O 1
ATOM 762 N N . ASP A 1 99 ? -6.625 8.402 -19.229 1.00 54.56 99 ASP A N 1
ATOM 763 C CA . ASP A 1 99 ? -6.687 7.909 -17.832 1.00 54.56 99 ASP A CA 1
ATOM 764 C C . ASP A 1 99 ? -7.473 6.582 -17.660 1.00 54.56 99 ASP A C 1
ATOM 766 O O . ASP A 1 99 ? -7.455 5.954 -16.595 1.00 54.56 99 ASP A O 1
ATOM 770 N N . ILE A 1 100 ? -8.192 6.163 -18.706 1.00 51.84 100 ILE A N 1
ATOM 771 C CA . ILE A 1 100 ? -8.940 4.908 -18.816 1.00 51.84 100 ILE A CA 1
ATOM 772 C C . ILE A 1 100 ? -8.156 3.847 -19.618 1.00 51.84 100 ILE A C 1
ATOM 774 O O . ILE A 1 100 ? -8.204 2.677 -19.253 1.00 51.84 100 ILE A O 1
ATOM 778 N N . ASP A 1 101 ? -7.369 4.224 -20.633 1.00 45.97 101 ASP A N 1
ATOM 779 C CA . ASP A 1 101 ? -6.594 3.276 -21.458 1.00 45.97 101 ASP A CA 1
ATOM 780 C C . ASP A 1 101 ? -5.202 2.994 -20.889 1.00 45.97 101 ASP A C 1
ATOM 782 O O . ASP A 1 101 ? -4.714 1.875 -21.013 1.00 45.97 101 ASP A O 1
ATOM 786 N N . ALA A 1 102 ? -4.608 3.936 -20.149 1.00 50.91 102 ALA A N 1
ATOM 787 C CA . ALA A 1 102 ? -3.465 3.649 -19.282 1.00 50.91 102 ALA A CA 1
ATOM 788 C C . ALA A 1 102 ? -3.818 2.581 -18.228 1.00 50.91 102 ALA A C 1
ATOM 790 O O . ALA A 1 102 ? -2.949 1.834 -17.797 1.00 50.91 102 ALA A O 1
ATOM 791 N N . LYS A 1 103 ? -5.105 2.459 -17.862 1.00 48.25 103 LYS A N 1
ATOM 792 C CA . LYS A 1 103 ? -5.631 1.337 -17.069 1.00 48.25 103 LYS A CA 1
ATOM 793 C C . LYS A 1 103 ? -5.934 0.100 -17.920 1.00 48.25 103 LYS A C 1
ATOM 795 O O . LYS A 1 103 ? -5.825 -1.006 -17.419 1.00 48.25 103 LYS A O 1
ATOM 800 N N . PHE A 1 104 ? -6.283 0.243 -19.197 1.00 42.31 104 PHE A N 1
ATOM 801 C CA . PHE A 1 104 ? -6.619 -0.897 -20.056 1.00 42.31 104 PHE A CA 1
ATOM 802 C C . PHE A 1 104 ? -5.379 -1.673 -20.531 1.00 42.31 104 PHE A C 1
ATOM 804 O O . PHE A 1 104 ? -5.376 -2.904 -20.520 1.00 42.31 104 PHE A O 1
ATOM 811 N N . TRP A 1 105 ? -4.286 -0.976 -20.851 1.00 44.56 105 TRP A N 1
ATOM 812 C CA . TRP A 1 105 ? -2.983 -1.591 -21.141 1.00 44.56 105 TRP A CA 1
ATOM 813 C C . TRP A 1 105 ? -2.258 -2.084 -19.876 1.00 44.56 105 TRP A C 1
ATOM 815 O O . TRP A 1 105 ? -1.403 -2.965 -19.954 1.00 44.56 105 TRP A O 1
ATOM 825 N N . ASP A 1 106 ? -2.694 -1.627 -18.699 1.00 48.56 106 ASP A N 1
ATOM 826 C CA . ASP A 1 106 ? -2.314 -2.147 -17.377 1.00 48.56 106 ASP A CA 1
ATOM 827 C C . ASP A 1 106 ? -2.930 -3.538 -17.078 1.00 48.56 106 ASP A C 1
ATOM 829 O O . ASP A 1 106 ? -2.476 -4.273 -16.198 1.00 48.56 106 ASP A O 1
ATOM 833 N N . HIS A 1 107 ? -3.936 -3.976 -17.847 1.00 43.75 107 HIS A N 1
ATOM 834 C CA . HIS A 1 107 ? -4.641 -5.237 -17.588 1.00 43.75 107 HIS A CA 1
ATOM 835 C C . HIS A 1 107 ? -4.013 -6.481 -18.224 1.00 43.75 107 HIS A C 1
ATOM 837 O O . HIS A 1 107 ? -4.306 -7.588 -17.770 1.00 43.75 107 HIS A O 1
ATOM 843 N N . LEU A 1 108 ? -3.143 -6.338 -19.231 1.00 47.09 108 LEU A N 1
ATOM 844 C CA . LEU A 1 108 ? -2.507 -7.497 -19.870 1.00 47.09 108 LEU A CA 1
ATOM 845 C C . LEU A 1 108 ? -1.126 -7.822 -19.291 1.00 47.09 108 LEU A C 1
ATOM 847 O O . LEU A 1 108 ? -0.807 -9.003 -19.202 1.00 47.09 108 LEU A O 1
ATOM 851 N N . PHE A 1 109 ? -0.373 -6.839 -18.777 1.00 48.84 109 PHE A N 1
ATOM 852 C CA . PHE A 1 109 ? 0.881 -7.074 -18.043 1.00 48.84 109 PHE A CA 1
ATOM 853 C C . PHE A 1 109 ? 1.141 -5.982 -16.987 1.00 48.84 109 PHE A C 1
ATOM 855 O O . PHE A 1 109 ? 2.026 -5.153 -17.148 1.00 48.84 109 PHE A O 1
ATOM 862 N N . ARG A 1 110 ? 0.333 -5.996 -15.915 1.00 43.41 110 ARG A N 1
ATOM 863 C CA . ARG A 1 110 ? 0.478 -5.277 -14.627 1.00 43.41 110 ARG A CA 1
ATOM 864 C C . ARG A 1 110 ? 1.599 -4.222 -14.549 1.00 43.41 110 ARG A C 1
ATOM 866 O O . ARG A 1 110 ? 2.742 -4.555 -14.247 1.00 43.41 110 ARG A O 1
ATOM 873 N N . LYS A 1 111 ? 1.211 -2.951 -14.511 1.00 40.19 111 LYS A N 1
ATOM 874 C CA . LYS A 1 111 ? 1.659 -2.048 -13.444 1.00 40.19 111 LYS A CA 1
ATOM 875 C C . LYS A 1 111 ? 0.441 -1.693 -12.589 1.00 40.19 111 LYS A C 1
ATOM 877 O O . LYS A 1 111 ? 0.081 -0.527 -12.437 1.00 40.19 111 LYS A O 1
ATOM 882 N N . GLN A 1 112 ? -0.095 -2.703 -11.882 1.00 46.28 112 GLN A N 1
ATOM 883 C CA . GLN A 1 112 ? -0.685 -2.399 -10.577 1.00 46.28 112 GLN A CA 1
ATOM 884 C C . GLN A 1 112 ? 0.320 -1.487 -9.851 1.00 46.28 112 GLN A C 1
ATOM 886 O O . GLN A 1 112 ? 1.525 -1.652 -10.050 1.00 46.28 112 GLN A O 1
ATOM 891 N N . PRO A 1 113 ? -0.101 -0.576 -8.966 1.00 49.62 113 PRO A N 1
ATOM 892 C CA . PRO A 1 113 ? 0.830 0.205 -8.144 1.00 49.62 113 PRO A CA 1
ATOM 893 C C . PRO A 1 113 ? 1.908 -0.649 -7.434 1.00 49.62 113 PRO A C 1
ATOM 895 O O . PRO A 1 113 ? 2.924 -0.122 -7.006 1.00 49.62 113 PRO A O 1
ATOM 898 N N . TYR A 1 114 ? 1.683 -1.967 -7.357 1.00 46.91 114 TYR A N 1
ATOM 899 C CA . TYR A 1 114 ? 2.580 -3.052 -6.958 1.00 46.91 114 TYR A CA 1
ATOM 900 C C . TYR A 1 114 ? 3.782 -3.373 -7.859 1.00 46.91 114 TYR A C 1
ATOM 902 O O . TYR A 1 114 ? 4.718 -3.996 -7.377 1.00 46.91 114 TYR A O 1
ATOM 910 N N . GLY A 1 115 ? 3.736 -3.047 -9.150 1.00 47.50 115 GLY A N 1
ATOM 911 C CA . GLY A 1 115 ? 4.689 -3.533 -10.153 1.00 47.50 115 GLY A CA 1
ATOM 912 C C . GLY A 1 115 ? 5.772 -2.532 -10.543 1.00 47.50 115 GLY A C 1
ATOM 913 O O . GLY A 1 115 ? 6.654 -2.856 -11.333 1.00 47.50 115 GLY A O 1
ATOM 914 N N . ARG A 1 116 ? 5.708 -1.296 -10.021 1.00 56.06 116 ARG A N 1
ATOM 915 C CA . ARG A 1 116 ? 6.598 -0.203 -10.450 1.00 56.06 116 ARG A CA 1
ATOM 916 C C . ARG A 1 116 ? 8.070 -0.484 -10.156 1.00 56.06 116 ARG A C 1
ATOM 918 O O . ARG A 1 116 ? 8.913 0.037 -10.868 1.00 56.06 116 ARG A O 1
ATOM 925 N N . ASN A 1 117 ? 8.331 -1.280 -9.122 1.00 61.53 117 ASN A N 1
ATOM 926 C CA . ASN A 1 117 ? 9.667 -1.662 -8.691 1.00 61.53 117 ASN A CA 1
ATOM 927 C C . ASN A 1 117 ? 9.918 -3.174 -8.842 1.00 61.53 117 ASN A C 1
ATOM 929 O O . ASN A 1 117 ? 10.828 -3.685 -8.200 1.00 61.53 117 ASN A O 1
ATOM 933 N N . ASP A 1 118 ? 9.118 -3.922 -9.621 1.00 63.00 118 ASP A N 1
ATOM 934 C CA . ASP A 1 118 ? 9.310 -5.377 -9.817 1.00 63.00 118 ASP A CA 1
ATOM 935 C C . ASP A 1 118 ? 10.667 -5.732 -10.454 1.00 63.00 118 ASP A C 1
ATOM 937 O O . ASP A 1 118 ? 11.153 -6.853 -10.296 1.00 63.00 118 ASP A O 1
ATOM 941 N N . ASP A 1 119 ? 11.289 -4.773 -11.133 1.00 64.12 119 ASP A N 1
ATOM 942 C CA . ASP A 1 119 ? 12.645 -4.815 -11.676 1.00 64.12 119 ASP A CA 1
ATOM 943 C C . ASP A 1 119 ? 13.738 -4.691 -10.599 1.00 64.12 119 ASP A C 1
ATOM 945 O O . ASP A 1 119 ? 14.862 -5.160 -10.800 1.00 64.12 119 ASP A O 1
ATOM 949 N N . ILE A 1 120 ? 13.417 -4.108 -9.441 1.00 68.25 120 ILE A N 1
ATOM 950 C CA . ILE A 1 120 ? 14.336 -3.985 -8.312 1.00 68.25 120 ILE A CA 1
ATOM 951 C C . ILE A 1 120 ? 14.357 -5.320 -7.547 1.00 68.25 120 ILE A C 1
ATOM 953 O O . ILE A 1 120 ? 13.316 -5.789 -7.076 1.00 68.25 120 ILE A O 1
ATOM 957 N N . PRO A 1 121 ? 15.531 -5.949 -7.355 1.00 72.12 121 PRO A N 1
ATOM 958 C CA . PRO A 1 121 ? 15.629 -7.160 -6.554 1.00 72.12 121 PRO A CA 1
ATOM 959 C C . PRO A 1 121 ? 15.158 -6.926 -5.117 1.00 72.12 121 PRO A C 1
ATOM 961 O O . PRO A 1 121 ? 15.467 -5.902 -4.502 1.00 72.12 121 PRO A O 1
ATOM 964 N N . ILE A 1 122 ? 14.454 -7.909 -4.555 1.00 80.69 122 ILE A N 1
ATOM 965 C CA . ILE A 1 122 ? 14.111 -7.902 -3.131 1.00 80.69 122 ILE A CA 1
ATOM 966 C C . ILE A 1 122 ? 15.412 -8.012 -2.330 1.00 80.69 122 ILE A C 1
ATOM 968 O O . ILE A 1 122 ? 16.175 -8.966 -2.490 1.00 80.69 122 ILE A O 1
ATOM 972 N N . GLY A 1 123 ? 15.654 -7.028 -1.469 1.00 74.75 123 GLY A N 1
ATOM 973 C CA . GLY A 1 123 ? 16.855 -6.921 -0.653 1.00 74.75 123 GLY A CA 1
ATOM 974 C C . GLY A 1 123 ? 16.555 -6.837 0.840 1.00 74.75 123 GLY A C 1
ATOM 975 O O . GLY A 1 123 ? 15.407 -6.757 1.284 1.00 74.75 123 GLY A O 1
ATOM 976 N N . THR A 1 124 ? 17.628 -6.842 1.630 1.00 68.25 124 THR A N 1
ATOM 977 C CA . THR A 1 124 ? 17.582 -6.542 3.063 1.00 68.25 124 THR A CA 1
ATOM 978 C C . THR A 1 124 ? 17.718 -5.042 3.275 1.00 68.25 124 THR A C 1
ATOM 980 O O . THR A 1 124 ? 18.693 -4.435 2.828 1.00 68.25 124 THR A O 1
ATOM 983 N N . CYS A 1 125 ? 16.779 -4.448 3.994 1.00 71.50 125 CYS A N 1
ATOM 984 C CA . CYS A 1 125 ? 16.800 -3.023 4.292 1.00 71.50 125 CYS A CA 1
ATOM 985 C C . CYS A 1 125 ? 17.689 -2.762 5.505 1.00 71.50 125 CYS A C 1
ATOM 987 O O . CYS A 1 125 ? 17.486 -3.344 6.571 1.00 71.50 125 CYS A O 1
ATOM 989 N N . LEU A 1 126 ? 18.676 -1.878 5.358 1.00 58.41 126 LEU A N 1
ATOM 990 C CA . LEU A 1 126 ? 19.560 -1.473 6.452 1.00 58.41 126 LEU A CA 1
ATOM 991 C C . LEU A 1 126 ? 18.888 -0.386 7.287 1.00 58.41 126 LEU A C 1
ATOM 993 O O . LEU A 1 126 ? 19.127 0.802 7.078 1.00 58.41 126 LEU A O 1
ATOM 997 N N . TRP A 1 127 ? 17.990 -0.782 8.187 1.00 65.44 127 TRP A N 1
ATOM 998 C CA . TRP A 1 127 ? 17.233 0.152 9.023 1.00 65.44 127 TRP A CA 1
ATOM 999 C C . TRP A 1 127 ? 17.748 0.077 10.469 1.00 65.44 127 TRP A C 1
ATOM 1001 O O . TRP A 1 127 ? 17.788 -1.016 11.044 1.00 65.44 127 TRP A O 1
ATOM 1011 N N . PRO A 1 128 ? 18.216 1.194 11.062 1.00 48.91 128 PRO A N 1
ATOM 1012 C CA . PRO A 1 128 ? 18.810 1.167 12.393 1.00 48.91 128 PRO A CA 1
ATOM 1013 C C . PRO A 1 128 ? 17.759 0.755 13.438 1.00 48.91 128 PRO A C 1
ATOM 1015 O O . PRO A 1 128 ? 16.666 1.309 13.463 1.00 48.91 128 PRO A O 1
ATOM 1018 N N . ASN A 1 129 ? 18.123 -0.195 14.311 1.00 52.09 129 ASN A N 1
ATOM 1019 C CA . ASN A 1 129 ? 17.329 -0.755 15.424 1.00 52.09 129 ASN A CA 1
ATOM 1020 C C . ASN A 1 129 ? 16.244 -1.817 15.120 1.00 52.09 129 ASN A C 1
ATOM 1022 O O . ASN A 1 129 ? 15.264 -1.915 15.859 1.00 52.09 129 ASN A O 1
ATOM 1026 N N . SER A 1 130 ? 16.426 -2.712 14.141 1.00 50.41 130 SER A N 1
ATOM 1027 C CA . SER A 1 130 ? 15.564 -3.911 14.058 1.00 50.41 130 SER A CA 1
ATOM 1028 C C . SER A 1 130 ? 15.988 -4.975 15.091 1.00 50.41 130 SER A C 1
ATOM 1030 O O . SER A 1 130 ? 17.010 -5.647 14.940 1.00 50.41 130 SER A O 1
ATOM 1032 N N . GLN A 1 131 ? 15.194 -5.139 16.151 1.00 52.94 131 GLN A N 1
ATOM 1033 C CA . GLN A 1 131 ? 15.217 -6.311 17.029 1.00 52.94 131 GLN A CA 1
ATOM 1034 C C . GLN A 1 131 ? 14.606 -7.497 16.263 1.00 52.94 131 GLN A C 1
ATOM 1036 O O . GLN A 1 131 ? 13.388 -7.603 16.193 1.00 52.94 131 GLN A O 1
ATOM 1041 N N . ASN A 1 132 ? 15.438 -8.361 15.670 1.00 56.97 132 ASN A N 1
ATOM 1042 C CA . ASN A 1 132 ? 15.102 -9.690 15.117 1.00 56.97 132 ASN A CA 1
ATOM 1043 C C . ASN A 1 132 ? 13.956 -9.827 14.085 1.00 56.97 132 ASN A C 1
ATOM 1045 O O . ASN A 1 132 ? 13.730 -10.936 13.605 1.00 56.97 132 ASN A O 1
ATOM 1049 N N . LEU A 1 133 ? 13.269 -8.751 13.702 1.00 61.50 133 LEU A N 1
ATOM 1050 C CA . LEU A 1 133 ? 12.231 -8.742 12.676 1.00 61.50 133 LEU A CA 1
ATOM 1051 C C . LEU A 1 133 ? 12.626 -7.740 11.587 1.00 61.50 133 LEU A C 1
ATOM 1053 O O . LEU A 1 133 ? 12.524 -6.529 11.774 1.00 61.50 133 LEU A O 1
ATOM 1057 N N . SER A 1 134 ? 13.101 -8.258 10.457 1.00 70.19 134 SER A N 1
ATOM 1058 C CA . SER A 1 134 ? 13.438 -7.464 9.277 1.00 70.19 134 SER A CA 1
ATOM 1059 C C . SER A 1 134 ? 12.487 -7.863 8.157 1.00 70.19 134 SER A C 1
ATOM 1061 O O . SER A 1 134 ? 12.552 -8.979 7.644 1.00 70.19 134 SER A O 1
ATOM 1063 N N . CYS A 1 135 ? 11.562 -6.970 7.811 1.00 81.88 135 CYS A N 1
ATOM 1064 C CA . CYS A 1 135 ? 10.790 -7.133 6.590 1.00 81.88 135 CYS A CA 1
ATOM 1065 C C . CYS A 1 135 ? 11.711 -6.877 5.388 1.00 81.88 135 CYS A C 1
ATOM 1067 O O . CYS A 1 135 ? 12.447 -5.886 5.405 1.00 81.88 135 CYS A O 1
ATOM 1069 N N . PRO A 1 136 ? 11.677 -7.724 4.345 1.00 85.31 136 PRO A N 1
ATOM 1070 C CA . PRO A 1 136 ? 12.334 -7.421 3.080 1.00 85.31 136 PRO A CA 1
ATOM 1071 C C . PRO A 1 136 ? 11.817 -6.111 2.479 1.00 85.31 136 PRO A C 1
ATOM 1073 O O . PRO A 1 136 ? 10.680 -5.712 2.730 1.00 85.31 136 PRO A O 1
ATOM 1076 N N . CYS A 1 137 ? 12.617 -5.470 1.635 1.00 84.00 137 CYS A N 1
ATOM 1077 C CA . CYS A 1 137 ? 12.179 -4.304 0.869 1.00 84.00 137 CYS A CA 1
ATOM 1078 C C . CYS A 1 137 ? 12.650 -4.362 -0.566 1.00 84.00 137 CYS A C 1
ATOM 1080 O O . CYS A 1 137 ? 13.532 -5.135 -0.949 1.00 84.00 137 CYS A O 1
ATOM 1082 N N . ARG A 1 138 ? 12.040 -3.478 -1.344 1.00 84.00 138 ARG A N 1
ATOM 1083 C CA . ARG A 1 138 ? 12.303 -3.284 -2.753 1.00 84.00 138 ARG A CA 1
ATOM 1084 C C . ARG A 1 138 ? 12.156 -1.802 -3.072 1.00 84.00 138 ARG A C 1
ATOM 1086 O O . ARG A 1 138 ? 11.054 -1.264 -3.042 1.00 84.00 138 ARG A O 1
ATOM 1093 N N . GLY A 1 139 ? 13.275 -1.114 -3.283 1.00 83.06 139 GLY A N 1
ATOM 1094 C CA . GLY A 1 139 ? 13.272 0.350 -3.355 1.00 83.06 139 GLY A CA 1
ATOM 1095 C C . GLY A 1 139 ? 12.695 0.969 -2.073 1.00 83.06 139 GLY A C 1
ATOM 1096 O O . GLY A 1 139 ? 13.228 0.749 -0.988 1.00 83.06 139 GLY A O 1
ATOM 1097 N N . SER A 1 140 ? 11.595 1.716 -2.203 1.00 83.12 140 SER A N 1
ATOM 1098 C CA . SER A 1 140 ? 10.850 2.341 -1.093 1.00 83.12 140 SER A CA 1
ATOM 1099 C C . SER A 1 140 ? 9.626 1.533 -0.633 1.00 83.12 140 SER A C 1
ATOM 1101 O O . SER A 1 140 ? 8.762 2.051 0.077 1.00 83.12 140 SER A O 1
ATOM 1103 N N . GLU A 1 141 ? 9.523 0.271 -1.044 1.00 86.94 141 GLU A N 1
ATOM 1104 C CA . GLU A 1 141 ? 8.441 -0.634 -0.658 1.00 86.94 141 GLU A CA 1
ATOM 1105 C C . GLU A 1 141 ? 8.898 -1.540 0.481 1.00 86.94 141 GLU A C 1
ATOM 1107 O O . GLU A 1 141 ? 9.924 -2.217 0.368 1.00 86.94 141 GLU A O 1
ATOM 1112 N N . LEU A 1 142 ? 8.120 -1.592 1.562 1.00 88.75 142 LEU A N 1
ATOM 1113 C CA . LEU A 1 142 ? 8.360 -2.493 2.681 1.00 88.75 142 LEU A CA 1
ATOM 1114 C C . LEU A 1 142 ? 7.434 -3.707 2.610 1.00 88.75 142 LEU A C 1
ATOM 1116 O O . LEU A 1 142 ? 6.215 -3.569 2.689 1.00 88.75 142 LEU A O 1
ATOM 1120 N N . LEU A 1 143 ? 8.019 -4.899 2.502 1.00 89.00 143 LEU A N 1
ATOM 1121 C CA . LEU A 1 143 ? 7.327 -6.154 2.208 1.00 89.00 143 LEU A CA 1
ATOM 1122 C C . LEU A 1 143 ? 7.239 -7.059 3.449 1.00 89.00 143 LEU A C 1
ATOM 1124 O O . LEU A 1 143 ? 7.895 -8.093 3.542 1.00 89.00 143 LEU A O 1
ATOM 1128 N N . CYS A 1 144 ? 6.393 -6.703 4.411 1.00 89.25 144 CYS A N 1
ATOM 1129 C CA . CYS A 1 144 ? 6.150 -7.452 5.650 1.00 89.25 144 CYS A CA 1
ATOM 1130 C C . CYS A 1 144 ? 5.124 -8.596 5.484 1.00 89.25 144 CYS A C 1
ATOM 1132 O O . CYS A 1 144 ? 4.188 -8.729 6.278 1.00 89.25 144 CYS A O 1
ATOM 1134 N N . ARG A 1 145 ? 5.269 -9.431 4.449 1.00 91.12 145 ARG A N 1
ATOM 1135 C CA . ARG A 1 145 ? 4.275 -10.465 4.103 1.00 91.12 145 ARG A CA 1
ATOM 1136 C C . ARG A 1 145 ? 4.439 -11.752 4.906 1.00 91.12 145 ARG A C 1
ATOM 1138 O O . ARG A 1 145 ? 5.564 -12.209 5.096 1.00 91.12 145 ARG A O 1
ATOM 1145 N N . PHE A 1 146 ? 3.323 -12.382 5.277 1.00 91.69 146 PHE A N 1
ATOM 1146 C CA . PHE A 1 146 ? 3.275 -13.720 5.894 1.00 91.69 146 PHE A CA 1
ATOM 1147 C C . PHE A 1 146 ? 4.185 -13.883 7.127 1.00 91.69 146 PHE A C 1
ATOM 1149 O O . PHE A 1 146 ? 4.711 -14.961 7.393 1.00 91.69 146 PHE A O 1
ATOM 1156 N N . GLN A 1 147 ? 4.361 -12.808 7.897 1.00 89.81 147 GLN A N 1
ATOM 1157 C CA . GLN A 1 147 ? 5.214 -12.760 9.091 1.00 89.81 147 GLN A CA 1
ATOM 1158 C C . GLN A 1 147 ? 4.441 -13.120 10.377 1.00 89.81 147 GLN A C 1
ATOM 1160 O O . GLN A 1 147 ? 4.973 -12.985 11.474 1.00 89.81 147 GLN A O 1
ATOM 1165 N N . GLN A 1 148 ? 3.178 -13.554 10.257 1.00 91.12 148 GLN A N 1
ATOM 1166 C CA . GLN A 1 148 ? 2.279 -13.851 11.383 1.00 91.12 148 GLN A CA 1
ATOM 1167 C C . GLN A 1 148 ? 2.083 -12.658 12.337 1.00 91.12 148 GLN A C 1
ATOM 1169 O O . GLN A 1 148 ? 1.943 -12.831 13.547 1.00 91.12 148 GLN A O 1
ATOM 1174 N N . LEU A 1 149 ? 2.081 -11.433 11.804 1.00 90.62 149 LEU A N 1
ATOM 1175 C CA . LEU A 1 149 ? 1.928 -10.226 12.613 1.00 90.62 149 LEU A CA 1
ATOM 1176 C C . LEU A 1 149 ? 0.483 -10.053 13.083 1.00 90.62 149 LEU A C 1
ATOM 1178 O O . LEU A 1 149 ? -0.459 -10.270 12.326 1.00 90.62 149 LEU A O 1
ATOM 1182 N N . PHE A 1 150 ? 0.328 -9.606 14.326 1.00 91.88 150 PHE A N 1
ATOM 1183 C CA . PHE A 1 150 ? -0.962 -9.241 14.927 1.00 91.88 150 PHE A CA 1
ATOM 1184 C C . PHE A 1 150 ? -1.080 -7.729 15.169 1.00 91.88 150 PHE A C 1
ATOM 1186 O O . PHE A 1 150 ? -2.168 -7.222 15.424 1.00 91.88 150 PHE A O 1
ATOM 1193 N N . ALA A 1 151 ? 0.043 -7.013 15.090 1.00 90.25 151 ALA A N 1
ATOM 1194 C CA . ALA A 1 151 ? 0.149 -5.565 15.203 1.00 90.25 151 ALA A CA 1
ATOM 1195 C C . ALA A 1 151 ? 1.269 -5.061 14.281 1.00 90.25 151 ALA A C 1
ATOM 1197 O O . ALA A 1 151 ? 2.124 -5.843 13.850 1.00 90.25 151 ALA A O 1
ATOM 1198 N N . ILE A 1 152 ? 1.263 -3.764 13.980 1.00 88.38 152 ILE A N 1
ATOM 1199 C CA . ILE A 1 152 ? 2.337 -3.128 13.216 1.00 88.38 152 ILE A CA 1
ATOM 1200 C C . ILE A 1 152 ? 3.614 -3.113 14.083 1.00 88.38 152 ILE A C 1
ATOM 1202 O O . ILE A 1 152 ? 3.544 -2.771 15.264 1.00 88.38 152 ILE A O 1
ATOM 1206 N N . PRO A 1 153 ? 4.789 -3.503 13.553 1.00 83.00 153 PRO A N 1
ATOM 1207 C CA . PRO A 1 153 ? 6.035 -3.472 14.318 1.00 83.00 153 PRO A CA 1
ATOM 1208 C C . PRO A 1 153 ? 6.425 -2.050 14.762 1.00 83.00 153 PRO A C 1
ATOM 1210 O O . PRO A 1 153 ? 6.492 -1.136 13.950 1.00 83.00 153 PRO A O 1
ATOM 1213 N N . VAL A 1 154 ? 6.792 -1.869 16.034 1.00 75.81 154 VAL A N 1
ATOM 1214 C CA . VAL A 1 154 ? 7.077 -0.546 16.646 1.00 75.81 154 VAL A CA 1
ATOM 1215 C C . VAL A 1 154 ? 8.348 0.167 16.148 1.00 75.81 154 VAL A C 1
ATOM 1217 O O . VAL A 1 154 ? 8.655 1.263 16.600 1.00 75.81 154 VAL A O 1
ATOM 1220 N N . ASN A 1 155 ? 9.099 -0.433 15.223 1.00 72.38 155 ASN A N 1
ATOM 1221 C CA . ASN A 1 155 ? 10.356 0.114 14.697 1.00 72.38 155 ASN A CA 1
ATOM 1222 C C . ASN A 1 155 ? 10.364 0.181 13.163 1.00 72.38 155 ASN A C 1
ATOM 1224 O O . ASN A 1 155 ? 11.413 0.031 12.534 1.00 72.38 155 ASN A O 1
ATOM 1228 N N . LEU A 1 156 ? 9.195 0.380 12.547 1.00 78.06 156 LEU A N 1
ATOM 1229 C CA . LEU A 1 156 ? 9.149 0.758 11.139 1.00 78.06 156 LEU A CA 1
ATOM 1230 C C . LEU A 1 156 ? 9.711 2.184 10.977 1.00 78.06 156 LEU A C 1
ATOM 1232 O O . LEU A 1 156 ? 9.479 3.047 11.824 1.00 78.06 156 LEU A O 1
ATOM 1236 N N . PRO A 1 157 ? 10.477 2.469 9.919 1.00 76.69 157 PRO A N 1
ATOM 1237 C CA . PRO A 1 157 ? 11.059 3.768 9.698 1.00 76.69 157 PRO A CA 1
ATOM 1238 C C . PRO A 1 157 ? 9.948 4.722 9.304 1.00 76.69 157 PRO A C 1
ATOM 1240 O O . PRO A 1 157 ? 9.059 4.425 8.508 1.00 76.69 157 PRO A O 1
ATOM 1243 N N . ALA A 1 158 ? 10.026 5.911 9.873 1.00 71.19 158 ALA A N 1
ATOM 1244 C CA . ALA A 1 158 ? 8.976 6.899 9.737 1.00 71.19 158 ALA A CA 1
ATOM 1245 C C . ALA A 1 158 ? 8.997 7.644 8.389 1.00 71.19 158 ALA A C 1
ATOM 1247 O O . ALA A 1 158 ? 8.163 8.524 8.189 1.00 71.19 158 ALA A O 1
ATOM 1248 N N . ARG A 1 159 ? 9.966 7.382 7.495 1.00 71.88 159 ARG A N 1
ATOM 1249 C CA . ARG A 1 159 ? 10.184 8.143 6.250 1.00 71.88 159 ARG A CA 1
ATOM 1250 C C . ARG A 1 159 ? 10.637 7.250 5.099 1.00 71.88 159 ARG A C 1
ATOM 1252 O O . ARG A 1 159 ? 11.131 6.150 5.326 1.00 71.88 159 ARG A O 1
ATOM 1259 N N . ASP A 1 160 ? 10.467 7.772 3.886 1.00 76.69 160 ASP A N 1
ATOM 1260 C CA . ASP A 1 160 ? 10.918 7.187 2.617 1.00 76.69 160 ASP A CA 1
ATOM 1261 C C . ASP A 1 160 ? 10.294 5.821 2.269 1.00 76.69 160 ASP A C 1
ATOM 1263 O O . ASP A 1 160 ? 10.821 5.091 1.432 1.00 76.69 160 ASP A O 1
ATOM 1267 N N . ILE A 1 161 ? 9.136 5.497 2.862 1.00 85.12 161 ILE A N 1
ATOM 1268 C CA . ILE A 1 161 ? 8.311 4.343 2.486 1.00 85.12 161 ILE A CA 1
ATOM 1269 C C . ILE A 1 161 ? 7.144 4.822 1.622 1.00 85.12 161 ILE A C 1
ATOM 1271 O O . ILE A 1 161 ? 6.264 5.543 2.084 1.00 85.12 161 ILE A O 1
ATOM 1275 N N . THR A 1 162 ? 7.067 4.363 0.378 1.00 87.56 162 THR A N 1
ATOM 1276 C CA . THR A 1 162 ? 5.921 4.656 -0.503 1.00 87.56 162 THR A CA 1
ATOM 1277 C C . THR A 1 162 ? 4.800 3.634 -0.345 1.00 87.56 162 THR A C 1
ATOM 1279 O O . THR A 1 162 ? 3.624 3.986 -0.475 1.00 87.56 162 THR A O 1
ATOM 1282 N N . MET A 1 163 ? 5.157 2.395 0.002 1.00 89.38 163 MET A N 1
ATOM 1283 C CA . MET A 1 163 ? 4.232 1.284 0.188 1.00 89.38 163 MET A CA 1
ATOM 1284 C C . MET A 1 163 ? 4.592 0.454 1.418 1.00 89.38 163 MET A C 1
ATOM 1286 O O . MET A 1 163 ? 5.730 0.005 1.554 1.00 89.38 163 MET A O 1
ATOM 1290 N N . LEU A 1 164 ? 3.599 0.194 2.266 1.00 91.88 164 LEU A N 1
ATOM 1291 C CA . LEU A 1 164 ? 3.670 -0.805 3.324 1.00 91.88 164 LEU A CA 1
ATOM 1292 C C . LEU A 1 164 ? 2.767 -1.987 2.979 1.00 91.88 164 LEU A C 1
ATOM 1294 O O . LEU A 1 164 ? 1.543 -1.863 2.908 1.00 91.88 164 LEU A O 1
ATOM 1298 N N . ASP A 1 165 ? 3.384 -3.146 2.806 1.00 92.56 165 ASP A N 1
ATOM 1299 C CA . ASP A 1 165 ? 2.697 -4.377 2.473 1.00 92.56 165 ASP A CA 1
ATOM 1300 C C . ASP A 1 165 ? 2.715 -5.351 3.645 1.00 92.56 165 ASP A C 1
ATOM 1302 O O . ASP A 1 165 ? 3.760 -5.871 4.035 1.00 92.56 165 ASP A O 1
ATOM 1306 N N . LEU A 1 166 ? 1.532 -5.605 4.196 1.00 94.06 166 LEU A N 1
ATOM 1307 C CA . LEU A 1 166 ? 1.320 -6.488 5.332 1.00 94.06 166 LEU A CA 1
ATOM 1308 C C . LEU A 1 166 ? 0.467 -7.707 4.952 1.00 94.06 166 LEU A C 1
ATOM 1310 O O . LEU A 1 166 ? -0.204 -8.281 5.811 1.00 94.06 166 LEU A O 1
ATOM 1314 N N . THR A 1 167 ? 0.485 -8.103 3.680 1.00 95.00 167 THR A N 1
ATOM 1315 C CA . THR A 1 167 ? -0.314 -9.217 3.159 1.00 95.00 167 THR A CA 1
ATOM 1316 C C . THR A 1 167 ? -0.085 -10.516 3.939 1.00 95.00 167 THR A C 1
ATOM 1318 O O . THR A 1 167 ? 1.053 -10.887 4.240 1.00 95.00 167 THR A O 1
ATOM 1321 N N . GLY A 1 168 ? -1.162 -11.248 4.230 1.00 95.25 168 GLY A N 1
ATOM 1322 C CA . GLY A 1 168 ? -1.087 -12.580 4.837 1.00 95.25 168 GLY A CA 1
ATOM 1323 C C . GLY A 1 168 ? -0.700 -12.592 6.318 1.00 95.25 168 GLY A C 1
ATOM 1324 O O . GLY A 1 168 ? -0.215 -13.608 6.818 1.00 95.25 168 GLY A O 1
ATOM 1325 N N . ASN A 1 169 ? -0.856 -11.464 7.013 1.00 95.44 169 ASN A N 1
ATOM 1326 C CA . ASN A 1 169 ? -0.728 -11.386 8.469 1.00 95.44 169 ASN A CA 1
ATOM 1327 C C . ASN A 1 169 ? -2.073 -11.699 9.154 1.00 95.44 169 ASN A C 1
ATOM 1329 O O . ASN A 1 169 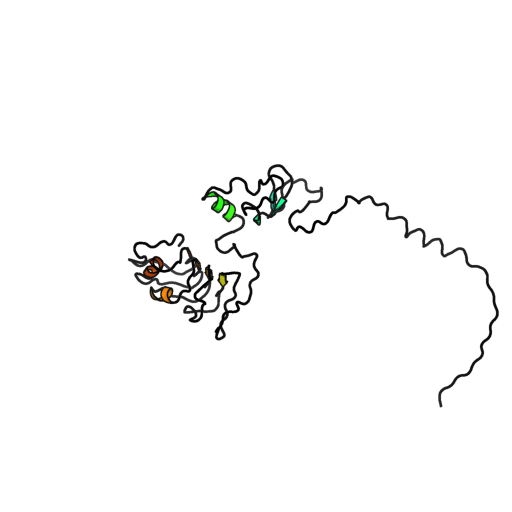? -2.980 -12.225 8.521 1.00 95.44 169 ASN A O 1
ATOM 1333 N N . ASN A 1 170 ? -2.208 -11.449 10.457 1.00 96.25 170 ASN A N 1
ATOM 1334 C CA . ASN A 1 170 ? -3.372 -11.870 11.240 1.00 96.25 170 ASN A CA 1
ATOM 1335 C C . ASN A 1 170 ? -4.059 -10.697 11.955 1.00 96.25 170 ASN A C 1
ATOM 1337 O O . ASN A 1 170 ? -4.255 -10.706 13.173 1.00 96.25 170 ASN A O 1
ATOM 1341 N N . PHE A 1 171 ? -4.420 -9.668 11.189 1.00 95.25 171 PHE A N 1
ATOM 1342 C CA . PHE A 1 171 ? -5.181 -8.526 11.692 1.00 95.25 171 PHE A CA 1
ATOM 1343 C C . PHE A 1 171 ? -6.671 -8.849 11.629 1.00 95.25 171 PHE A C 1
ATOM 1345 O O . PHE A 1 171 ? -7.336 -8.572 10.644 1.00 95.25 171 PHE A O 1
ATOM 1352 N N . THR A 1 172 ? -7.231 -9.460 12.665 1.00 95.12 172 THR A N 1
ATOM 1353 C CA . THR A 1 172 ? -8.642 -9.885 12.639 1.00 95.12 172 THR A CA 1
ATOM 1354 C C . THR A 1 172 ? -9.636 -8.725 12.756 1.00 95.12 172 THR A C 1
ATOM 1356 O O . THR A 1 172 ? -10.789 -8.856 12.334 1.00 95.12 172 THR A O 1
ATOM 1359 N N . SER A 1 173 ? -9.201 -7.577 13.282 1.00 94.75 173 SER A N 1
ATOM 1360 C CA . SER A 1 173 ? -10.005 -6.359 13.375 1.00 9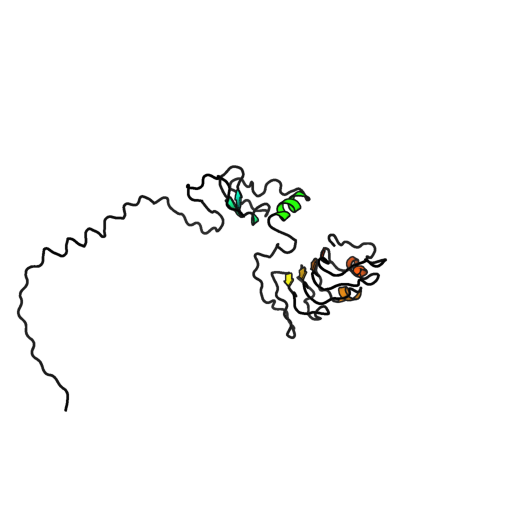4.75 173 SER A CA 1
ATOM 1361 C C . SER A 1 173 ? -9.191 -5.108 13.073 1.00 94.75 173 SER A C 1
ATOM 1363 O O . SER A 1 173 ? -8.069 -4.991 13.566 1.00 94.75 173 SER A O 1
ATOM 1365 N N . LEU A 1 174 ? -9.782 -4.143 12.366 1.00 95.25 174 LEU A N 1
ATOM 1366 C CA . LEU A 1 174 ? -9.197 -2.811 12.204 1.00 95.25 174 LEU A CA 1
ATOM 1367 C C . LEU A 1 174 ? -9.918 -1.791 13.082 1.00 95.25 174 LEU A C 1
ATOM 1369 O O . LEU A 1 174 ? -11.141 -1.635 13.017 1.00 95.25 174 LEU A O 1
ATOM 1373 N N . THR A 1 175 ? -9.128 -1.085 13.885 1.00 93.81 175 THR A N 1
ATOM 1374 C CA . THR A 1 175 ? -9.561 -0.002 14.769 1.00 93.81 175 THR A CA 1
ATOM 1375 C C . THR A 1 175 ? -8.969 1.325 14.306 1.00 93.81 175 THR A C 1
ATOM 1377 O O . THR A 1 175 ? -8.011 1.346 13.537 1.00 93.81 175 THR A O 1
ATOM 1380 N N . ALA A 1 176 ? -9.479 2.447 14.821 1.00 91.50 176 ALA A N 1
ATOM 1381 C CA . ALA A 1 176 ? -8.881 3.757 14.549 1.00 91.50 176 ALA A CA 1
ATOM 1382 C C . ALA A 1 176 ? -7.408 3.834 14.992 1.00 91.50 176 ALA A C 1
ATOM 1384 O O . ALA A 1 176 ? -6.608 4.491 14.339 1.00 91.50 176 ALA A O 1
ATOM 1385 N N . SER A 1 177 ? -7.041 3.125 16.065 1.00 90.81 177 SER A N 1
ATOM 1386 C CA . SER A 1 177 ? -5.669 3.102 16.575 1.00 90.81 177 SER A CA 1
ATOM 1387 C C . SER A 1 177 ? -4.704 2.278 15.728 1.00 90.81 177 SER A C 1
ATOM 1389 O O . SER A 1 177 ? -3.501 2.457 15.839 1.00 90.81 177 SER A O 1
ATOM 1391 N N . PHE A 1 178 ? -5.203 1.391 14.860 1.00 92.31 178 PHE A N 1
ATOM 1392 C CA . PHE A 1 178 ? -4.347 0.648 13.932 1.00 92.31 178 PHE A CA 1
ATOM 1393 C C . PHE A 1 178 ? -3.545 1.593 13.029 1.00 92.31 178 PHE A C 1
ATOM 1395 O O . PHE A 1 178 ? -2.416 1.298 12.658 1.00 92.31 178 PHE A O 1
ATOM 1402 N N . PHE A 1 179 ? -4.132 2.736 12.678 1.00 91.19 179 PHE A N 1
ATOM 1403 C CA . PHE A 1 179 ? -3.532 3.694 11.760 1.00 91.19 179 PHE A CA 1
ATOM 1404 C C . PHE A 1 179 ? -2.553 4.665 12.448 1.00 91.19 179 PHE A C 1
ATOM 1406 O O . PHE A 1 179 ? -1.798 5.333 11.742 1.00 91.19 179 PHE A O 1
ATOM 1413 N N . ASP A 1 180 ? -2.507 4.693 13.790 1.00 88.12 180 ASP A N 1
ATOM 1414 C CA . ASP A 1 180 ? -1.594 5.551 14.565 1.00 88.12 180 ASP A CA 1
ATOM 1415 C C . ASP A 1 180 ? -0.139 5.080 14.445 1.00 88.12 180 ASP A C 1
ATOM 1417 O O . ASP A 1 180 ? 0.786 5.891 14.419 1.00 88.12 180 ASP A O 1
ATOM 1421 N N . ASP A 1 181 ? 0.054 3.763 14.341 1.00 85.00 181 ASP A N 1
ATOM 1422 C CA . ASP A 1 181 ? 1.370 3.122 14.283 1.00 85.00 181 ASP A CA 1
ATOM 1423 C C . ASP A 1 181 ? 1.915 3.012 12.847 1.00 85.00 181 ASP A C 1
ATOM 1425 O O . ASP A 1 181 ? 2.979 2.429 12.616 1.00 85.00 181 ASP A O 1
ATOM 1429 N N . LEU A 1 182 ? 1.191 3.538 11.852 1.00 89.19 182 LEU A N 1
ATOM 1430 C CA . LEU A 1 182 ? 1.623 3.465 10.463 1.00 89.19 182 LEU A CA 1
ATOM 1431 C C . LEU A 1 182 ? 2.790 4.423 10.189 1.00 89.19 182 LEU A C 1
ATOM 1433 O O . LEU A 1 182 ? 2.753 5.591 10.585 1.00 89.19 182 LEU A O 1
ATOM 1437 N N . PRO A 1 183 ? 3.807 3.981 9.429 1.00 87.38 183 PRO A N 1
ATOM 1438 C CA . PRO A 1 183 ? 4.783 4.902 8.877 1.00 87.38 183 PRO A CA 1
ATOM 1439 C C . PRO A 1 183 ? 4.105 5.849 7.879 1.00 87.38 183 PRO A C 1
ATOM 1441 O O . PRO A 1 183 ? 3.033 5.566 7.339 1.00 87.38 183 PRO A O 1
ATOM 1444 N N . ILE A 1 184 ? 4.766 6.968 7.581 1.00 87.69 184 ILE A N 1
ATOM 1445 C CA . ILE A 1 184 ? 4.330 7.891 6.530 1.00 87.69 184 ILE A CA 1
ATOM 1446 C C . ILE A 1 184 ? 4.394 7.139 5.192 1.00 87.69 184 ILE A C 1
ATOM 1448 O O . ILE A 1 184 ? 5.477 6.968 4.639 1.00 87.69 184 ILE A O 1
ATOM 1452 N N . THR A 1 185 ? 3.244 6.669 4.702 1.00 89.88 185 THR A N 1
ATOM 1453 C CA . THR A 1 185 ? 3.126 5.855 3.485 1.00 89.88 185 THR A CA 1
ATOM 1454 C C . THR A 1 185 ? 1.917 6.263 2.647 1.00 89.88 185 THR A C 1
ATOM 1456 O O . THR A 1 185 ? 0.911 6.729 3.182 1.00 89.88 185 THR A O 1
ATOM 1459 N N . GLU A 1 186 ? 2.004 6.094 1.325 1.00 90.88 186 GLU A N 1
ATOM 1460 C CA . GLU A 1 186 ? 0.901 6.418 0.410 1.00 90.88 186 GLU A CA 1
ATOM 1461 C C . GLU A 1 186 ? 0.026 5.204 0.084 1.00 90.88 186 GLU A C 1
ATOM 1463 O O . GLU A 1 186 ? -1.158 5.365 -0.219 1.00 90.88 186 GLU A O 1
ATOM 1468 N N . THR A 1 187 ? 0.596 3.998 0.139 1.00 90.75 187 THR A N 1
ATOM 1469 C CA . THR A 1 187 ? -0.104 2.749 -0.176 1.00 90.75 187 THR A CA 1
ATOM 1470 C C . THR A 1 187 ? 0.003 1.767 0.981 1.00 90.75 187 THR A C 1
ATOM 1472 O O . THR A 1 187 ? 1.105 1.405 1.389 1.00 90.75 187 THR A O 1
ATOM 1475 N N . LEU A 1 188 ? -1.142 1.295 1.473 1.00 94.00 188 LEU A N 1
ATOM 1476 C CA . LEU A 1 188 ? -1.231 0.281 2.520 1.00 94.00 188 LEU A CA 1
ATOM 1477 C C . LEU A 1 188 ? -1.920 -0.975 1.984 1.00 94.00 188 LEU A C 1
ATOM 1479 O O . LEU A 1 188 ? -3.027 -0.907 1.446 1.00 94.00 188 LEU A O 1
ATOM 1483 N N . VAL A 1 189 ? -1.277 -2.128 2.159 1.00 94.06 189 VAL A N 1
ATOM 1484 C CA . VAL A 1 189 ? -1.800 -3.418 1.698 1.00 94.06 189 VAL A CA 1
ATOM 1485 C C . VAL A 1 189 ? -2.097 -4.325 2.882 1.00 94.06 189 VAL A C 1
ATOM 1487 O O . VAL A 1 189 ? -1.195 -4.692 3.633 1.00 94.06 189 VAL A O 1
ATOM 1490 N N . LEU A 1 190 ? -3.362 -4.718 3.022 1.00 95.25 190 LEU A N 1
ATOM 1491 C CA . LEU A 1 190 ? -3.859 -5.591 4.085 1.00 95.25 190 LEU A CA 1
ATOM 1492 C C . LEU A 1 190 ? -4.634 -6.786 3.510 1.00 95.25 190 LEU A C 1
ATOM 1494 O O . LEU A 1 190 ? -5.676 -7.170 4.036 1.00 95.25 190 LEU A O 1
ATOM 1498 N N . LYS A 1 191 ? -4.141 -7.377 2.420 1.00 93.69 191 LYS A N 1
ATOM 1499 C CA . LYS A 1 191 ? -4.770 -8.531 1.759 1.00 93.69 191 LYS A CA 1
ATOM 1500 C C . LYS A 1 191 ? -4.572 -9.814 2.556 1.00 93.69 191 LYS A C 1
ATOM 1502 O O . LYS A 1 191 ? -3.519 -9.997 3.166 1.00 93.69 191 LYS A O 1
ATOM 1507 N N . PHE A 1 192 ? -5.533 -10.736 2.509 1.00 95.38 192 PHE A N 1
ATOM 1508 C CA . PHE A 1 192 ? -5.422 -12.042 3.179 1.00 95.38 192 PHE A CA 1
ATOM 1509 C C . PHE A 1 192 ? -5.086 -11.953 4.681 1.00 95.38 192 PHE A C 1
ATOM 1511 O O . PHE A 1 192 ? -4.479 -12.865 5.237 1.00 95.38 192 PHE A O 1
ATOM 1518 N N . CYS A 1 193 ? -5.469 -10.863 5.354 1.00 96.56 193 CYS A N 1
ATOM 1519 C CA . CYS A 1 193 ? -5.140 -10.633 6.762 1.00 96.56 193 CYS A CA 1
ATOM 1520 C C . CYS A 1 193 ? -6.146 -11.262 7.739 1.00 96.56 193 CYS A C 1
ATOM 1522 O O . CYS A 1 193 ? -5.964 -11.204 8.955 1.00 96.56 193 CYS A O 1
ATOM 1524 N N . GLY A 1 194 ? -7.238 -11.826 7.214 1.00 96.19 194 GLY A N 1
ATOM 1525 C CA . GLY A 1 194 ? -8.322 -12.380 8.019 1.00 96.19 194 GLY A CA 1
ATOM 1526 C C . GLY A 1 194 ? -9.167 -11.319 8.726 1.00 96.19 194 GLY A C 1
ATOM 1527 O O . GLY A 1 194 ? -9.858 -11.662 9.686 1.00 96.19 194 GLY A O 1
ATOM 1528 N N . ILE A 1 195 ? -9.135 -10.065 8.258 1.00 97.06 195 ILE A N 1
ATOM 1529 C CA . ILE A 1 195 ? -9.916 -8.961 8.830 1.00 97.06 195 ILE A CA 1
ATOM 1530 C C . ILE A 1 195 ? -11.397 -9.308 8.712 1.00 97.06 195 ILE A C 1
ATOM 1532 O O . ILE A 1 195 ? -11.906 -9.461 7.606 1.00 97.06 195 ILE A O 1
ATOM 1536 N N . ALA A 1 196 ? -12.085 -9.441 9.840 1.00 96.31 196 ALA A N 1
ATOM 1537 C CA . ALA A 1 196 ? -13.513 -9.745 9.893 1.00 96.31 196 ALA A CA 1
ATOM 1538 C C . ALA A 1 196 ? -14.339 -8.580 10.446 1.00 96.31 196 ALA A C 1
ATOM 1540 O O . ALA A 1 196 ? -15.532 -8.480 10.178 1.00 96.31 196 ALA A O 1
ATOM 1541 N N . GLN A 1 197 ? -13.711 -7.705 11.235 1.00 95.06 197 GLN A N 1
ATOM 1542 C CA . GLN A 1 197 ? -14.392 -6.635 11.956 1.00 95.06 197 GLN A CA 1
ATOM 1543 C C . GLN A 1 197 ? -13.724 -5.287 11.685 1.00 95.06 197 GLN A C 1
ATOM 1545 O O . GLN A 1 197 ? -12.506 -5.147 11.796 1.00 95.06 197 GLN A O 1
ATOM 1550 N N . LEU A 1 198 ? -14.533 -4.278 11.374 1.00 95.81 198 L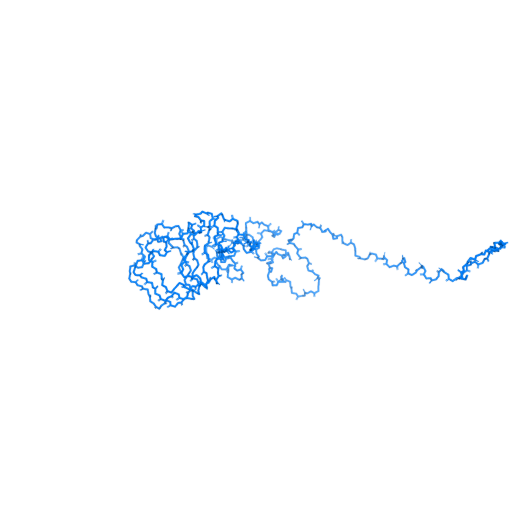EU A N 1
ATOM 1551 C CA . LEU A 1 198 ? -14.116 -2.880 11.325 1.00 95.81 198 LEU A CA 1
ATOM 1552 C C . LEU A 1 198 ? -14.882 -2.140 12.420 1.00 95.81 198 LEU A C 1
ATOM 1554 O O . LEU A 1 198 ? -16.105 -2.260 12.498 1.00 95.81 198 LEU A O 1
ATOM 1558 N N . THR A 1 199 ? -14.193 -1.386 13.274 1.00 93.88 199 THR A N 1
ATOM 1559 C CA . THR A 1 199 ? -14.888 -0.559 14.268 1.00 93.88 199 THR A CA 1
ATOM 1560 C C . THR A 1 199 ? -15.478 0.691 13.624 1.00 93.88 199 THR A C 1
ATOM 1562 O O . THR A 1 199 ? -15.005 1.162 12.587 1.00 93.88 199 THR A O 1
ATOM 1565 N N . GLU A 1 200 ? -16.471 1.298 14.273 1.00 93.25 200 GLU A N 1
ATOM 1566 C CA . GLU A 1 200 ? -16.911 2.644 13.898 1.00 93.25 200 GLU A CA 1
ATOM 1567 C C . GLU A 1 200 ? -15.713 3.599 13.869 1.00 93.25 200 GLU A C 1
ATOM 1569 O O . GLU A 1 200 ? -14.839 3.544 14.740 1.00 93.25 200 GLU A O 1
ATOM 1574 N N . ASN A 1 201 ? -15.665 4.480 12.869 1.00 92.25 201 ASN A N 1
ATOM 1575 C CA . ASN A 1 201 ? -14.569 5.429 12.676 1.00 92.25 201 ASN A CA 1
ATOM 1576 C C . ASN A 1 201 ? -13.182 4.788 12.473 1.00 92.25 201 ASN A C 1
ATOM 1578 O O . ASN A 1 201 ? -12.180 5.489 12.625 1.00 92.25 201 ASN A O 1
ATOM 1582 N N . ALA A 1 202 ? -13.084 3.496 12.124 1.00 93.62 202 ALA A N 1
ATOM 1583 C CA . ALA A 1 202 ? -11.788 2.837 11.929 1.00 93.62 202 ALA A CA 1
ATOM 1584 C C . ALA A 1 202 ? -10.899 3.567 10.909 1.00 93.62 202 ALA A C 1
ATOM 1586 O O . ALA A 1 202 ? -9.693 3.645 11.102 1.00 93.62 202 ALA A O 1
ATOM 1587 N N . PHE A 1 203 ? -11.481 4.17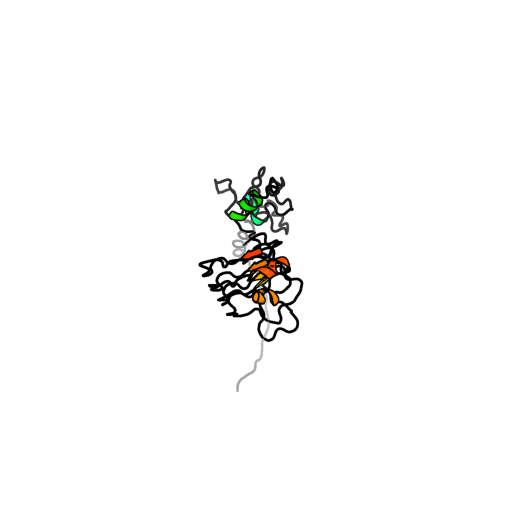3 9.870 1.00 93.69 203 PHE A N 1
ATOM 1588 C CA . PHE A 1 203 ? -10.745 4.893 8.826 1.00 93.69 203 PHE A CA 1
ATOM 1589 C C . PHE A 1 203 ? -10.754 6.411 9.017 1.00 93.69 203 PHE A C 1
ATOM 1591 O O . PHE A 1 203 ? -10.445 7.168 8.097 1.00 93.69 203 PHE A O 1
ATOM 1598 N N . LYS A 1 204 ? -11.088 6.893 10.218 1.00 91.56 204 LYS A N 1
ATOM 1599 C CA . LYS A 1 204 ? -11.132 8.328 10.512 1.00 91.56 204 LYS A CA 1
ATOM 1600 C C . LYS A 1 204 ? -9.770 9.001 10.332 1.00 91.56 204 LYS A C 1
ATOM 1602 O O . LYS A 1 204 ? -9.725 10.120 9.837 1.00 91.56 204 LYS A O 1
ATOM 1607 N N . GLN A 1 205 ? -8.678 8.324 10.689 1.00 90.25 205 GLN A N 1
ATOM 1608 C CA . GLN A 1 205 ? -7.318 8.855 10.535 1.00 90.25 205 GLN A CA 1
ATOM 1609 C C . GLN A 1 205 ? -6.848 8.954 9.083 1.00 90.25 205 GLN A C 1
ATOM 1611 O O . GLN A 1 205 ? -5.901 9.691 8.816 1.00 90.25 205 GLN A O 1
ATOM 1616 N N . LEU A 1 206 ? -7.517 8.296 8.128 1.00 90.44 206 LEU A N 1
ATOM 1617 C CA . LEU A 1 206 ? -7.162 8.403 6.707 1.00 90.44 206 LEU A CA 1
ATOM 1618 C C . LEU A 1 206 ? -7.354 9.825 6.147 1.00 90.44 206 LEU A C 1
ATOM 1620 O O . LEU A 1 206 ? -6.811 10.143 5.099 1.00 90.44 206 LEU A O 1
ATOM 1624 N N . SER A 1 207 ? -8.068 10.715 6.850 1.00 89.44 207 SER A N 1
ATOM 1625 C CA . SER A 1 207 ? -8.119 12.142 6.498 1.00 89.44 207 SER A CA 1
ATOM 1626 C C . SER A 1 207 ? -6.907 12.945 6.985 1.00 89.44 207 SER A C 1
ATOM 1628 O O . SER A 1 207 ? -6.719 14.083 6.560 1.00 89.44 207 SER A O 1
ATOM 1630 N N . THR A 1 208 ? -6.081 12.384 7.871 1.00 89.31 208 THR A N 1
ATOM 1631 C CA . THR A 1 208 ? -4.897 13.047 8.441 1.00 89.31 208 THR A CA 1
ATOM 1632 C C . THR A 1 208 ? -3.581 12.430 7.977 1.00 89.31 208 THR A C 1
ATOM 1634 O O . THR A 1 208 ? -2.588 13.149 7.890 1.00 89.31 208 THR A O 1
ATOM 1637 N N . ILE A 1 209 ? -3.563 11.132 7.658 1.00 88.81 209 ILE A N 1
ATOM 1638 C CA . ILE A 1 209 ? -2.358 10.403 7.226 1.00 88.81 209 ILE A CA 1
ATOM 1639 C C . ILE A 1 209 ? -2.329 10.223 5.702 1.00 88.81 209 ILE A C 1
ATOM 1641 O O . ILE A 1 209 ? -3.385 9.981 5.127 1.00 88.81 209 ILE A O 1
ATOM 1645 N N . PRO A 1 210 ? -1.153 10.257 5.043 1.00 89.81 210 PRO A N 1
ATOM 1646 C CA . PRO A 1 210 ? -1.011 10.389 3.584 1.00 89.81 210 PRO A CA 1
ATOM 1647 C C . PRO A 1 210 ? -1.433 9.170 2.748 1.00 89.81 210 PRO A C 1
ATOM 1649 O O . PRO A 1 210 ? -1.155 9.138 1.548 1.00 89.81 210 PRO A O 1
ATOM 1652 N N . VAL A 1 211 ? -2.107 8.184 3.340 1.00 91.75 211 VAL A N 1
ATOM 1653 C CA . VAL A 1 211 ? -2.555 6.971 2.652 1.00 91.75 211 VAL A CA 1
ATOM 1654 C C . VAL A 1 211 ? -3.604 7.339 1.599 1.00 91.75 211 VAL A C 1
ATOM 1656 O O . VAL A 1 211 ? -4.699 7.800 1.911 1.00 91.75 211 VAL A O 1
ATOM 1659 N N . LYS A 1 212 ? -3.268 7.115 0.327 1.00 89.44 212 LYS A N 1
ATOM 1660 C CA . LYS A 1 212 ? -4.134 7.360 -0.839 1.00 89.44 212 LYS A CA 1
ATOM 1661 C C . LYS A 1 212 ? -4.761 6.075 -1.369 1.00 89.44 212 LYS A C 1
ATOM 1663 O O . LYS A 1 212 ? -5.819 6.141 -1.994 1.00 89.44 212 LYS A O 1
ATOM 1668 N N . THR A 1 213 ? -4.120 4.938 -1.123 1.00 88.75 213 THR A N 1
ATOM 1669 C CA . THR A 1 213 ? -4.540 3.630 -1.627 1.00 88.75 213 THR A CA 1
ATOM 1670 C C . THR A 1 213 ? -4.523 2.621 -0.488 1.00 88.75 213 THR A C 1
ATOM 1672 O O . THR A 1 213 ? -3.481 2.409 0.133 1.00 88.75 213 THR A O 1
ATOM 1675 N N . LEU A 1 214 ? -5.665 1.990 -0.229 1.00 92.94 214 LEU A N 1
ATOM 1676 C CA . LEU A 1 214 ? -5.829 0.975 0.805 1.00 92.94 214 LEU A CA 1
ATOM 1677 C C . LEU A 1 214 ? -6.401 -0.289 0.171 1.00 92.94 214 LEU A C 1
ATOM 1679 O O . LEU A 1 214 ? -7.490 -0.243 -0.375 1.00 92.94 214 LEU A O 1
ATOM 1683 N N . TYR A 1 215 ? -5.691 -1.410 0.265 1.00 92.38 215 TYR A N 1
ATOM 1684 C CA . TYR A 1 215 ? -6.191 -2.696 -0.221 1.00 92.38 215 TYR A CA 1
ATOM 1685 C C . TYR A 1 215 ? -6.681 -3.567 0.930 1.00 92.38 215 TYR A C 1
ATOM 1687 O O . TYR A 1 215 ? -5.902 -3.916 1.822 1.00 92.38 215 TYR A O 1
ATOM 1695 N N . LEU A 1 216 ? -7.956 -3.954 0.874 1.00 92.62 216 LEU A N 1
ATOM 1696 C CA . LEU A 1 216 ? -8.613 -4.837 1.845 1.00 92.62 216 LEU A CA 1
ATOM 1697 C C . LEU A 1 216 ? -9.217 -6.091 1.201 1.00 92.62 216 LEU A C 1
ATOM 1699 O O . LEU A 1 216 ? -9.970 -6.809 1.862 1.00 92.62 216 LEU A O 1
ATOM 1703 N N . ASP A 1 217 ? -8.902 -6.372 -0.063 1.00 87.25 217 ASP A N 1
ATOM 1704 C CA . ASP A 1 217 ? -9.382 -7.569 -0.748 1.00 87.25 217 ASP A CA 1
ATOM 1705 C C . ASP A 1 217 ? -8.921 -8.861 -0.057 1.00 87.25 217 ASP A C 1
ATOM 1707 O O . ASP A 1 217 ? -7.940 -8.888 0.691 1.00 87.25 217 ASP A O 1
ATOM 1711 N N . GLU A 1 218 ? -9.673 -9.939 -0.286 1.00 93.69 218 GLU A N 1
ATOM 1712 C CA . GLU A 1 218 ? -9.371 -11.272 0.251 1.00 93.69 218 GLU A CA 1
ATOM 1713 C C . GLU A 1 218 ? -9.359 -11.333 1.795 1.00 93.69 218 GLU A C 1
ATOM 1715 O O . GLU A 1 218 ? -8.619 -12.093 2.423 1.00 93.69 218 GLU A O 1
ATOM 1720 N N . ASN A 1 219 ? -10.201 -10.514 2.429 1.00 96.00 219 ASN A N 1
ATOM 1721 C CA . ASN A 1 219 ? -10.500 -10.564 3.860 1.00 96.00 219 ASN A CA 1
ATOM 1722 C C . ASN A 1 219 ? -11.899 -11.145 4.127 1.00 96.00 219 ASN A C 1
ATOM 1724 O O . ASN A 1 219 ? -12.575 -11.639 3.232 1.00 96.00 219 ASN A O 1
ATOM 1728 N N . LYS A 1 220 ? -12.333 -11.112 5.389 1.00 96.75 220 LYS A N 1
ATOM 1729 C CA . LYS A 1 220 ? -13.597 -11.684 5.880 1.00 96.75 220 LYS A CA 1
ATOM 1730 C C . LYS A 1 220 ? -14.601 -10.600 6.288 1.00 96.75 220 LYS A C 1
ATOM 1732 O O . LYS A 1 220 ? -15.418 -10.816 7.178 1.00 96.75 220 LYS A O 1
ATOM 1737 N N . ILE A 1 221 ? -14.496 -9.410 5.699 1.00 95.06 221 ILE A N 1
ATOM 1738 C CA . ILE A 1 221 ? -15.371 -8.279 6.015 1.00 95.06 221 ILE A CA 1
ATOM 1739 C C . ILE A 1 221 ? -16.736 -8.546 5.375 1.00 95.06 221 ILE A C 1
ATOM 1741 O O . ILE A 1 221 ? -16.871 -8.497 4.157 1.00 95.06 221 ILE A O 1
ATOM 1745 N N . GLU A 1 222 ? -17.747 -8.820 6.196 1.00 93.75 222 GLU A N 1
ATOM 1746 C CA . GLU A 1 222 ? -19.118 -9.074 5.725 1.00 93.75 222 GLU A CA 1
ATOM 1747 C C . GLU A 1 222 ? -19.971 -7.799 5.668 1.00 93.75 222 GLU A C 1
ATOM 1749 O O . GLU A 1 222 ? -20.900 -7.693 4.869 1.00 93.75 222 GLU A O 1
ATOM 1754 N N . SER A 1 223 ? -19.660 -6.812 6.512 1.00 92.31 223 SER A N 1
ATOM 1755 C CA . SER A 1 223 ? -20.415 -5.562 6.606 1.00 92.31 223 SER A CA 1
ATOM 1756 C C . SER A 1 223 ? -19.525 -4.392 7.003 1.00 92.31 223 SER A C 1
ATOM 1758 O O . SER A 1 223 ? -18.571 -4.566 7.764 1.00 92.31 223 SER A O 1
ATOM 1760 N N . LEU A 1 224 ? -19.871 -3.193 6.534 1.00 92.62 224 LEU A N 1
ATOM 1761 C CA . LEU A 1 224 ? -19.189 -1.954 6.902 1.00 92.62 224 LEU A CA 1
ATOM 1762 C C . LEU A 1 224 ? -19.940 -1.249 8.047 1.00 92.62 224 LEU A C 1
ATOM 1764 O O . LEU A 1 224 ? -21.155 -1.063 7.940 1.00 92.62 224 LEU A O 1
ATOM 1768 N N . PRO A 1 225 ? -19.249 -0.835 9.125 1.00 92.94 225 PRO A N 1
ATOM 1769 C CA . PRO A 1 225 ? -19.861 -0.106 10.230 1.00 92.94 225 PRO A CA 1
ATOM 1770 C C . PRO A 1 225 ? -20.257 1.320 9.803 1.00 92.94 225 PRO A C 1
ATOM 1772 O O . PRO A 1 225 ? -19.697 1.872 8.847 1.00 92.94 225 PRO A O 1
ATOM 1775 N N . PRO A 1 226 ? -21.189 1.966 10.523 1.00 90.69 226 PRO A N 1
ATOM 1776 C CA . PRO A 1 226 ? -21.506 3.369 10.292 1.00 90.69 226 PRO A CA 1
ATOM 1777 C C . PRO A 1 226 ? -20.306 4.272 10.616 1.00 90.69 226 PRO A C 1
ATOM 1779 O O . PRO A 1 226 ? -19.430 3.925 11.410 1.00 90.69 226 PRO A O 1
ATOM 1782 N N . ASN A 1 227 ? -20.281 5.464 10.010 1.00 90.94 227 ASN A N 1
ATOM 1783 C CA . ASN A 1 227 ? -19.248 6.485 10.240 1.00 90.94 227 ASN A CA 1
ATOM 1784 C C . ASN A 1 227 ? -17.813 5.970 10.041 1.00 90.94 227 ASN A C 1
ATOM 1786 O O . ASN A 1 227 ? -16.894 6.378 10.743 1.00 90.94 227 ASN A O 1
ATOM 1790 N N . LEU A 1 228 ? -17.611 5.043 9.104 1.00 91.88 228 LEU A N 1
ATOM 1791 C CA . LEU A 1 228 ? -16.306 4.427 8.876 1.00 91.88 228 LEU A CA 1
ATOM 1792 C C . LEU A 1 228 ? -15.234 5.457 8.467 1.00 91.88 228 LEU A C 1
ATOM 1794 O O . LEU A 1 228 ? -14.106 5.386 8.954 1.00 91.88 228 LEU A O 1
ATOM 1798 N N . PHE A 1 229 ? -15.603 6.432 7.629 1.00 90.31 229 PHE A N 1
ATOM 1799 C CA . PHE A 1 229 ? -14.720 7.479 7.106 1.00 90.31 229 PHE A CA 1
ATOM 1800 C C . PHE A 1 229 ? -14.999 8.851 7.724 1.00 90.31 229 PHE A C 1
ATOM 1802 O O . PHE A 1 229 ? -16.150 9.222 7.955 1.00 90.31 229 PHE A O 1
ATOM 1809 N N . ALA A 1 230 ? -13.940 9.643 7.910 1.00 88.50 230 ALA A N 1
ATOM 1810 C CA . ALA A 1 230 ? -14.059 11.055 8.263 1.00 88.50 230 ALA A CA 1
ATOM 1811 C C . ALA A 1 230 ? -14.443 11.921 7.045 1.00 88.50 230 ALA A C 1
ATOM 1813 O O . ALA A 1 230 ? -14.028 11.620 5.921 1.00 88.50 230 ALA A O 1
ATOM 1814 N N . PRO A 1 231 ? -15.141 13.055 7.252 1.00 85.06 231 PRO A N 1
ATOM 1815 C CA . PRO A 1 231 ? -15.238 14.103 6.240 1.00 85.06 231 PRO A CA 1
ATOM 1816 C C . PRO A 1 231 ? -13.841 14.559 5.794 1.00 85.06 231 PRO A C 1
ATOM 1818 O O . PRO A 1 231 ? -12.941 14.696 6.623 1.00 85.06 231 PRO A O 1
ATOM 1821 N N . GLY A 1 232 ? -13.661 14.806 4.495 1.00 80.31 232 GLY A N 1
ATOM 1822 C CA . GLY A 1 232 ? -12.365 15.217 3.942 1.00 80.31 232 GLY A CA 1
ATOM 1823 C C . GLY A 1 232 ? -11.363 14.075 3.738 1.00 80.31 232 GLY A C 1
ATOM 1824 O O . GLY A 1 232 ? -10.183 14.341 3.535 1.00 80.31 232 GLY A O 1
ATOM 1825 N N . ASN A 1 233 ? -11.812 12.816 3.780 1.00 82.56 233 ASN A N 1
ATOM 1826 C CA . ASN A 1 233 ? -11.001 11.685 3.336 1.00 82.56 233 ASN A CA 1
ATOM 1827 C C . ASN A 1 233 ? -10.603 11.844 1.854 1.00 82.56 233 ASN A C 1
ATOM 1829 O O . ASN A 1 233 ? -11.447 12.162 1.016 1.00 82.56 233 ASN A O 1
ATOM 1833 N N . TYR A 1 234 ? -9.333 11.594 1.540 1.00 84.31 234 TYR A N 1
ATOM 1834 C CA . TYR A 1 234 ? -8.751 11.712 0.195 1.00 84.31 234 TYR A CA 1
ATOM 1835 C C . TYR A 1 234 ? -8.268 10.372 -0.370 1.00 84.31 234 TYR A C 1
ATOM 1837 O O . TYR A 1 234 ? -7.511 10.341 -1.347 1.00 84.31 234 TYR A O 1
ATOM 1845 N N . LEU A 1 235 ? -8.708 9.265 0.234 1.00 85.00 235 LEU A N 1
ATOM 1846 C CA . LEU A 1 235 ? -8.502 7.929 -0.300 1.00 85.00 235 LEU A CA 1
ATOM 1847 C C . LEU A 1 235 ? -9.041 7.857 -1.737 1.00 85.00 235 LEU A C 1
ATOM 1849 O O . LEU A 1 235 ? -10.202 8.171 -1.999 1.00 85.00 235 LEU A O 1
ATOM 1853 N N . LYS A 1 236 ? -8.178 7.464 -2.672 1.00 75.62 236 LYS A N 1
ATOM 1854 C CA . LYS A 1 236 ? -8.496 7.353 -4.100 1.00 75.62 236 LYS A CA 1
ATOM 1855 C C . LYS A 1 236 ? -8.972 5.954 -4.469 1.00 75.62 236 LYS A C 1
ATOM 1857 O O . LYS A 1 236 ? -9.765 5.811 -5.394 1.00 75.62 236 LYS A O 1
ATOM 1862 N N . ILE A 1 237 ? -8.439 4.941 -3.786 1.00 70.06 237 ILE A N 1
ATOM 1863 C CA . ILE A 1 237 ? -8.671 3.523 -4.067 1.00 70.06 237 ILE A CA 1
ATOM 1864 C C . ILE A 1 237 ? -8.846 2.793 -2.730 1.00 70.06 237 ILE A C 1
ATOM 1866 O O . ILE A 1 237 ? -7.995 2.929 -1.844 1.00 70.06 237 ILE A O 1
ATOM 1870 N N . LEU A 1 238 ? -9.947 2.045 -2.620 1.00 77.50 238 LEU A N 1
ATOM 1871 C CA . LEU A 1 238 ? -10.319 1.169 -1.507 1.00 77.50 238 LEU A CA 1
ATOM 1872 C C . LEU A 1 238 ? -10.696 -0.214 -2.045 1.00 77.50 238 LEU A C 1
ATOM 1874 O O . LEU A 1 238 ? -11.456 -0.226 -3.041 1.00 77.50 238 LEU A O 1
#

pLDDT: mean 71.72, std 20.47, range [31.3, 97.06]

InterPro domains:
  IPR002172 Low-density lipoprotein (LDL) receptor class A repeat [PF00057] (60-96)
  IPR002172 Low-density lipoprotein (LDL) receptor class A repeat [PS50068] (60-97)
  IPR002172 Low-density lipoprotein (LDL) receptor class A repeat [SM00192] (60-98)
  IPR002172 Low-density lipoprotein (LDL) receptor class A repeat [cd00112] (61-96)
  IPR023415 Low-density lipoprotein (LDL) receptor class A, conserved site [PS01209] (74-96)
  IPR032675 Leucine-rich repeat domain superfamily [G3DSA:3.80.10.10] (129-238)
  IPR036055 LDL receptor-like superfamily [G3DSA:4.10.400.10] (55-96)
  IPR036055 LDL receptor-like superfamily [SSF57424] (58-97)
  IPR051432 Voltage and calcium-activated potassium channel auxiliary protein [PTHR46473] (60-231)

Foldseek 3Di:
DDDDDDDDDDDDDDDDDDDDPPPVPPVVPPPPPPPPDPPPPPPDPDPWWDDDDPPDPPLDDDPQWDAADPDSTTGGLVQQCPPDQSDPVSSSNPPCPDPVVVVVSCVPPHPPVVCPQVVFDFDWDPAPDDPPDTFIDGQLAGHQELVQDQADDQRDDQDSHAEYAHAQHAPQEAALVRCVSDHQYQEYHHANNQHAYYDACSAACLQVGNHQEYHDPNYNHPDDDPNPYDPNRNHPYD

Sequence (238 aa):
MPARLFWHLMLTNVVLFFPLIMTMMITMMTIIVSVTDALTFSSSQDNTIVILPIDVLDATCPVGYFQCNTTTQCVQQRLNCDGQADCDDASDEWNCVNDIDAKFWDHLFRKQPYGRNDDIPIGTCLWPNSQNLSCPCRGSELLCRFQQLFAIPVNLPARDITMLDLTGNNFTSLTASFFDDLPITETLVLKFCGIAQLTENAFKQLSTIPVKTLYLDENKIESLPPNLFAPGNYLKIL

Radius of gyration: 34.04 Å; chains: 1; bounding box: 99×70×65 Å

Organism: NCBI:txid37001